Protein AF-A0A7C5K4G7-F1 (afdb_monomer)

Sequence (178 aa):
MGKAVEELAKERMERMEDVANLKEPDRVPLQLHFDYGFMAKWAGITVHELLFDYEKAYKAILKVAKDFPVDSPPMPMMGSRCLLGFALIAYPDVSSFVGVLTGKMHDILQDTYTCWPGRELSSNSGSYQFIGGEFLRQDEYDEFIEDPVKFVAEKVVPRAHKALRKPNSAEAMAAIMK

Radius of gyration: 20.35 Å; Cα contacts (8 Å, |Δi|>4): 238; chains: 1; bounding box: 55×27×53 Å

Mean predicted aligned error: 5.17 Å

pLDDT: mean 90.76, std 7.26, range [42.41, 98.25]

Secondary structure (DSSP, 8-state):
-PPPHHHHHHHHHHHHHHHHTT---SS--------HHHHHHHHT--HHHHHH-HHHHHHHHHHHHHHS--SS------SEE-THHHHTTT-HHHHHHHSEE-HHHHHHH-BSSEE-BTTTB-TT-SS-EE-----S-GGGHHHHHH-HHHHIIIIIHHHHBGGGSSTTSHHHHHHHT-

Structure (mmCIF, N/CA/C/O backbone):
data_AF-A0A7C5K4G7-F1
#
_entry.id   AF-A0A7C5K4G7-F1
#
loop_
_atom_site.group_PDB
_atom_site.id
_atom_site.type_symbol
_atom_site.label_atom_id
_atom_site.label_alt_id
_atom_site.label_comp_id
_atom_site.label_asym_id
_atom_site.label_entity_id
_atom_site.label_seq_id
_atom_site.pdbx_PDB_ins_code
_atom_site.Cartn_x
_atom_site.Cartn_y
_atom_site.Cartn_z
_atom_site.occupancy
_atom_site.B_iso_or_equiv
_atom_site.auth_seq_id
_atom_site.auth_comp_id
_atom_site.auth_asym_id
_atom_site.auth_atom_id
_atom_site.pdbx_PDB_model_num
ATOM 1 N N . MET A 1 1 ? 27.135 -2.688 -29.801 1.00 42.41 1 MET A N 1
ATOM 2 C CA . MET A 1 1 ? 26.837 -1.286 -29.439 1.00 42.41 1 MET A CA 1
ATOM 3 C C . MET A 1 1 ? 25.368 -1.228 -29.073 1.00 42.41 1 MET A C 1
ATOM 5 O O . MET A 1 1 ? 24.563 -1.666 -29.882 1.00 42.41 1 MET A O 1
ATOM 9 N N . GLY A 1 2 ? 25.030 -0.841 -27.842 1.00 66.69 2 GLY A N 1
ATOM 10 C CA . GLY A 1 2 ? 23.626 -0.698 -27.438 1.00 66.69 2 GLY A CA 1
ATOM 11 C C . GLY A 1 2 ? 22.967 0.480 -28.160 1.00 66.69 2 GLY A C 1
ATOM 12 O O . GLY A 1 2 ? 23.666 1.426 -28.522 1.00 66.69 2 GLY A O 1
ATOM 13 N N . LYS A 1 3 ? 21.650 0.402 -28.380 1.00 76.75 3 LYS A N 1
ATOM 14 C CA . LYS A 1 3 ? 20.834 1.518 -28.888 1.00 76.75 3 LYS A CA 1
ATOM 15 C C . LYS A 1 3 ? 20.863 2.699 -27.911 1.00 76.75 3 LYS A C 1
ATOM 17 O O . LYS A 1 3 ? 21.131 2.504 -26.720 1.00 76.75 3 LYS A O 1
ATOM 22 N N . ALA A 1 4 ? 20.578 3.908 -28.394 1.00 86.50 4 ALA A N 1
ATOM 23 C CA . ALA A 1 4 ? 20.454 5.066 -27.512 1.00 86.50 4 ALA A CA 1
ATOM 24 C C . ALA A 1 4 ? 19.251 4.899 -26.561 1.00 86.50 4 ALA A C 1
ATOM 26 O O . ALA A 1 4 ? 18.269 4.230 -26.884 1.00 86.50 4 ALA A O 1
ATOM 27 N N . VAL A 1 5 ? 19.314 5.505 -25.370 1.00 85.56 5 VAL A N 1
ATOM 28 C CA . VAL A 1 5 ? 18.250 5.378 -24.351 1.00 85.56 5 VAL A CA 1
ATOM 29 C C . VAL A 1 5 ? 16.903 5.885 -24.876 1.00 85.56 5 VAL A C 1
ATOM 31 O O . VAL A 1 5 ? 15.877 5.258 -24.622 1.00 85.56 5 VAL A O 1
ATOM 34 N N . GLU A 1 6 ? 16.910 6.981 -25.634 1.00 87.50 6 GLU A N 1
ATOM 35 C CA . GLU A 1 6 ? 15.705 7.566 -26.235 1.00 87.50 6 GLU A CA 1
ATOM 36 C C . GLU A 1 6 ? 15.079 6.649 -27.291 1.00 87.50 6 GLU A C 1
ATOM 38 O O . GLU A 1 6 ? 13.861 6.480 -27.312 1.00 87.50 6 GLU A O 1
ATOM 43 N N . GLU A 1 7 ? 15.900 5.989 -28.113 1.00 91.06 7 GLU A N 1
ATOM 44 C CA . GLU A 1 7 ? 15.428 5.012 -29.100 1.00 91.06 7 GLU A CA 1
ATOM 45 C C . GLU A 1 7 ? 14.760 3.817 -28.410 1.00 91.06 7 GLU A C 1
ATOM 47 O O . GLU A 1 7 ? 13.652 3.431 -28.771 1.00 91.06 7 GLU A O 1
ATOM 52 N N . LEU A 1 8 ? 15.385 3.274 -27.357 1.00 87.31 8 LEU A N 1
ATOM 53 C CA . LEU A 1 8 ? 14.811 2.172 -26.576 1.00 87.31 8 LEU A CA 1
ATOM 54 C C . LEU A 1 8 ? 13.500 2.561 -25.887 1.00 87.31 8 LEU A C 1
ATOM 56 O O . LEU A 1 8 ? 12.587 1.740 -25.797 1.00 87.31 8 LEU A O 1
ATOM 60 N N . ALA A 1 9 ? 13.408 3.789 -25.374 1.00 88.69 9 ALA A N 1
ATOM 61 C CA . ALA A 1 9 ? 12.187 4.293 -24.756 1.00 88.69 9 ALA A CA 1
ATOM 62 C C . ALA A 1 9 ? 11.051 4.396 -25.783 1.00 88.69 9 ALA A C 1
ATOM 64 O O . ALA A 1 9 ? 9.946 3.926 -25.512 1.00 88.69 9 ALA A O 1
ATOM 65 N N . LYS A 1 10 ? 11.343 4.934 -26.973 1.00 92.31 10 LYS A N 1
ATOM 66 C CA . LYS A 1 10 ? 10.383 5.040 -28.074 1.00 92.31 10 LYS A CA 1
ATOM 67 C C . LYS A 1 10 ? 9.879 3.667 -28.523 1.00 92.31 10 LYS A C 1
ATOM 69 O O . LYS A 1 10 ? 8.674 3.454 -28.547 1.00 92.31 10 LYS A O 1
ATOM 74 N N . GLU A 1 11 ? 10.781 2.715 -28.762 1.00 92.81 11 GLU A N 1
ATOM 75 C CA . GLU A 1 11 ? 10.416 1.348 -29.169 1.00 92.81 11 GLU A CA 1
ATOM 76 C C . GLU A 1 11 ? 9.528 0.639 -28.136 1.00 92.81 11 GLU A C 1
ATOM 78 O O . GLU A 1 11 ? 8.614 -0.098 -28.491 1.00 92.81 11 GLU A O 1
ATOM 83 N N . ARG A 1 12 ? 9.793 0.832 -26.837 1.00 92.56 12 ARG A N 1
ATOM 84 C CA . ARG A 1 12 ? 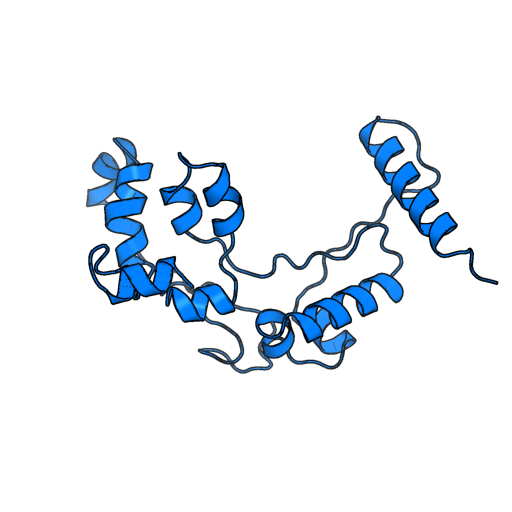8.955 0.270 -25.764 1.00 92.56 12 ARG A CA 1
ATOM 85 C C . ARG A 1 12 ? 7.566 0.893 -25.733 1.00 92.56 12 ARG A C 1
ATOM 87 O O . ARG A 1 12 ? 6.595 0.173 -25.524 1.00 92.56 12 ARG A O 1
ATOM 94 N N . MET A 1 13 ? 7.479 2.202 -25.934 1.00 92.75 13 MET A N 1
ATOM 95 C CA . MET A 1 13 ? 6.207 2.917 -25.945 1.00 92.75 13 MET A CA 1
ATOM 96 C C . MET A 1 13 ? 5.352 2.510 -27.148 1.00 92.75 13 MET A C 1
ATOM 98 O O . MET A 1 13 ? 4.206 2.119 -26.954 1.00 92.75 13 MET A O 1
ATOM 102 N N . GLU A 1 14 ? 5.933 2.485 -28.351 1.00 95.62 14 GLU A N 1
ATOM 103 C CA . GLU A 1 14 ? 5.256 2.036 -29.577 1.00 95.62 14 GLU A CA 1
ATOM 104 C C . GLU A 1 14 ? 4.739 0.598 -29.430 1.00 95.62 14 GLU A C 1
ATOM 106 O O . GLU A 1 14 ? 3.570 0.330 -29.692 1.00 95.62 14 GLU A O 1
ATOM 111 N N . ARG A 1 15 ? 5.558 -0.311 -28.879 1.00 95.44 15 ARG A N 1
ATOM 112 C CA . ARG A 1 15 ? 5.148 -1.696 -28.592 1.00 95.44 15 ARG A CA 1
ATOM 113 C C . ARG A 1 15 ? 3.918 -1.773 -27.687 1.00 95.44 15 ARG A C 1
ATOM 115 O O . ARG A 1 15 ? 3.023 -2.582 -27.923 1.00 95.44 15 ARG A O 1
ATOM 122 N N . MET A 1 16 ? 3.879 -0.959 -26.632 1.00 94.31 16 MET A N 1
ATOM 123 C CA . MET A 1 16 ? 2.743 -0.916 -25.707 1.00 94.31 16 MET A CA 1
ATOM 124 C C . MET A 1 16 ? 1.493 -0.310 -26.361 1.00 94.31 16 MET A C 1
ATOM 126 O O . MET A 1 16 ? 0.388 -0.803 -26.129 1.00 94.31 16 MET A O 1
ATOM 130 N N . GLU A 1 17 ? 1.654 0.722 -27.190 1.00 95.69 17 GLU A N 1
ATOM 131 C CA . GLU A 1 17 ? 0.561 1.352 -27.937 1.00 95.69 17 GLU A CA 1
ATOM 132 C C . GLU A 1 17 ? -0.031 0.427 -29.004 1.00 95.69 17 GLU A C 1
ATOM 134 O O . GLU A 1 17 ? -1.253 0.374 -29.154 1.00 95.69 17 GLU A O 1
ATOM 139 N N . ASP A 1 18 ? 0.795 -0.330 -29.726 1.00 97.38 18 ASP A N 1
ATOM 140 C CA . ASP A 1 18 ? 0.328 -1.291 -30.725 1.00 97.38 18 ASP A CA 1
ATOM 141 C C . ASP A 1 18 ? -0.538 -2.373 -30.082 1.00 97.38 18 ASP A C 1
ATOM 143 O O . ASP A 1 18 ? -1.650 -2.631 -30.547 1.00 97.38 18 ASP A O 1
ATOM 147 N N . VAL A 1 19 ? -0.091 -2.925 -28.949 1.00 95.44 19 VAL A N 1
ATOM 148 C CA . VAL A 1 19 ? -0.871 -3.900 -28.174 1.00 95.44 19 VAL A CA 1
ATOM 149 C C . VAL A 1 19 ? -2.191 -3.294 -27.693 1.00 95.44 19 VAL A C 1
ATOM 151 O O . VAL A 1 19 ? -3.239 -3.924 -27.842 1.00 95.44 19 VAL A O 1
ATOM 154 N N . ALA A 1 20 ? -2.174 -2.067 -27.163 1.00 95.19 20 ALA A N 1
ATOM 155 C CA . ALA A 1 20 ? -3.387 -1.381 -26.708 1.00 95.19 20 ALA A CA 1
ATOM 156 C C . ALA A 1 20 ? -4.391 -1.121 -27.848 1.00 95.19 20 ALA A C 1
ATOM 158 O O . ALA A 1 20 ? -5.600 -1.135 -27.620 1.00 95.19 20 ALA A O 1
ATOM 159 N N . ASN A 1 21 ? -3.900 -0.928 -29.076 1.00 97.44 21 ASN A N 1
ATOM 160 C CA . ASN A 1 21 ? -4.704 -0.702 -30.278 1.00 97.44 21 ASN A CA 1
ATOM 161 C C . ASN A 1 21 ? -5.004 -1.983 -31.080 1.00 97.44 21 ASN A C 1
ATOM 163 O O . ASN A 1 21 ? -5.495 -1.884 -32.205 1.00 97.44 21 ASN A O 1
ATOM 167 N N . LEU A 1 22 ? -4.727 -3.170 -30.524 1.00 96.56 22 LEU A N 1
ATOM 168 C CA . LEU A 1 22 ? -4.960 -4.471 -31.167 1.00 96.56 22 LEU A CA 1
ATOM 169 C C . LEU A 1 22 ? -4.194 -4.659 -32.494 1.00 96.56 22 LEU A C 1
ATOM 171 O O . LEU A 1 22 ? -4.675 -5.329 -33.409 1.00 96.56 22 LEU A O 1
ATOM 175 N N . LYS A 1 23 ? -3.003 -4.065 -32.603 1.00 97.81 23 LYS A N 1
ATOM 176 C CA . LYS A 1 23 ? -2.066 -4.251 -33.720 1.00 97.81 23 LYS A CA 1
ATOM 177 C C . LYS A 1 23 ? -0.998 -5.287 -33.363 1.00 97.81 23 LYS A C 1
ATOM 179 O O . LYS A 1 23 ? -0.780 -5.587 -32.191 1.00 97.81 23 LYS A O 1
ATOM 184 N N . GLU A 1 24 ? -0.327 -5.828 -34.378 1.00 96.38 24 GLU A N 1
ATOM 185 C CA . GLU A 1 24 ? 0.820 -6.722 -34.189 1.00 96.38 24 GLU A CA 1
ATOM 186 C C . GLU A 1 24 ? 2.072 -5.898 -33.827 1.00 96.38 24 GLU A C 1
ATOM 188 O O . GLU A 1 24 ? 2.507 -5.092 -34.651 1.00 96.38 24 GLU A O 1
ATOM 193 N N . PRO A 1 25 ? 2.642 -6.055 -32.615 1.00 96.88 25 PRO A N 1
ATOM 194 C CA . PRO A 1 25 ? 3.845 -5.334 -32.209 1.00 96.88 25 PRO A CA 1
ATOM 195 C C . PRO A 1 25 ? 5.117 -5.966 -32.796 1.00 96.88 25 PRO A C 1
ATOM 197 O O . PRO A 1 25 ? 5.129 -7.127 -33.201 1.00 96.88 25 PRO A O 1
ATOM 200 N N . ASP A 1 26 ? 6.235 -5.240 -32.732 1.00 94.88 26 ASP A N 1
ATOM 201 C CA . ASP A 1 26 ? 7.561 -5.723 -33.155 1.00 94.88 26 ASP A CA 1
ATOM 202 C C . ASP A 1 26 ? 8.029 -6.998 -32.418 1.00 94.88 26 ASP A C 1
ATOM 204 O O . ASP A 1 26 ? 8.795 -7.800 -32.956 1.00 94.88 26 ASP A O 1
ATOM 208 N N . ARG A 1 27 ? 7.564 -7.189 -31.178 1.00 94.56 27 ARG A N 1
ATOM 209 C CA . ARG A 1 27 ? 7.607 -8.437 -30.407 1.00 94.56 27 ARG A CA 1
ATOM 210 C C . ARG A 1 27 ? 6.597 -8.393 -29.262 1.00 94.56 27 ARG A C 1
ATOM 212 O O . ARG A 1 27 ? 6.120 -7.329 -28.875 1.00 94.56 27 ARG A O 1
ATOM 219 N N . VAL A 1 28 ? 6.356 -9.541 -28.628 1.00 93.06 28 VAL A N 1
ATOM 220 C CA . VAL A 1 28 ? 5.536 -9.620 -27.408 1.00 93.06 28 VAL A CA 1
ATOM 221 C C . VAL A 1 28 ? 6.148 -8.739 -26.296 1.00 93.06 28 VAL A C 1
ATOM 223 O O . VAL A 1 28 ? 7.329 -8.931 -25.968 1.00 93.06 28 VAL A O 1
ATOM 226 N N . PRO A 1 29 ? 5.397 -7.779 -25.713 1.00 92.88 29 PRO A N 1
ATOM 227 C CA . PRO A 1 29 ? 5.867 -6.999 -24.570 1.00 92.88 29 PRO A CA 1
ATOM 228 C C . PRO A 1 29 ? 5.970 -7.868 -23.312 1.00 92.88 29 PRO A C 1
ATOM 230 O O . PRO A 1 29 ? 5.114 -8.711 -23.045 1.00 92.88 29 PRO A O 1
ATOM 233 N N . LEU A 1 30 ? 7.007 -7.635 -22.509 1.00 90.38 30 LEU A N 1
ATOM 234 C CA . LEU A 1 30 ? 7.251 -8.335 -21.253 1.00 90.38 30 LEU A CA 1
ATOM 235 C C . LEU A 1 30 ? 7.057 -7.391 -20.069 1.00 90.38 30 LEU A C 1
ATOM 237 O O . LEU A 1 30 ? 7.866 -6.496 -19.815 1.00 90.38 30 LEU A O 1
ATOM 241 N N . GLN A 1 31 ? 5.994 -7.635 -19.308 1.00 86.44 31 GLN A N 1
ATOM 242 C CA . GLN A 1 31 ? 5.765 -7.018 -18.007 1.00 86.44 31 GLN A CA 1
ATOM 243 C C . GLN A 1 31 ? 5.913 -8.086 -16.928 1.00 86.44 31 GLN A C 1
ATOM 245 O O . GLN A 1 31 ? 5.106 -9.010 -16.839 1.00 86.44 31 GLN A O 1
ATOM 250 N N . LEU A 1 32 ? 6.970 -7.974 -16.125 1.00 83.56 32 LEU A N 1
ATOM 251 C CA . LEU A 1 32 ? 7.264 -8.921 -15.057 1.00 83.56 32 LEU A CA 1
ATOM 252 C C . LEU A 1 32 ? 7.065 -8.261 -13.698 1.00 83.56 32 LEU A C 1
ATOM 254 O O . LEU A 1 32 ? 7.539 -7.152 -13.452 1.00 83.56 32 LEU A O 1
ATOM 258 N N . HIS A 1 33 ? 6.397 -8.991 -12.812 1.00 79.12 33 HIS A N 1
ATOM 259 C CA . HIS A 1 33 ? 6.312 -8.659 -11.400 1.00 79.12 33 HIS A CA 1
ATOM 260 C C . HIS A 1 33 ? 7.321 -9.522 -10.655 1.00 79.12 33 HIS A C 1
ATOM 262 O O . HIS A 1 33 ? 7.324 -10.744 -10.799 1.00 79.12 33 HIS A O 1
ATOM 268 N N . PHE A 1 34 ? 8.175 -8.881 -9.866 1.00 85.00 34 PHE A N 1
ATOM 269 C CA . PHE A 1 34 ? 9.141 -9.572 -9.025 1.00 85.00 34 PHE A CA 1
ATOM 270 C C . PHE A 1 34 ? 8.682 -9.537 -7.575 1.00 85.00 34 PHE A C 1
ATOM 272 O O . PHE A 1 34 ? 8.081 -8.560 -7.122 1.00 85.00 34 PHE A O 1
ATOM 279 N N . ASP A 1 35 ? 8.984 -10.601 -6.839 1.00 86.00 35 ASP A N 1
ATOM 280 C CA . ASP A 1 35 ? 8.765 -10.618 -5.401 1.00 86.00 35 ASP A CA 1
ATOM 281 C C . ASP A 1 35 ? 9.747 -9.667 -4.679 1.00 86.00 35 ASP A C 1
ATOM 283 O O . ASP A 1 35 ? 10.827 -9.333 -5.187 1.00 86.00 35 ASP A O 1
ATOM 287 N N . TYR A 1 36 ? 9.374 -9.204 -3.481 1.00 87.81 36 TYR A N 1
ATOM 288 C CA . TYR A 1 36 ? 10.196 -8.268 -2.706 1.00 87.81 36 TYR A CA 1
ATOM 289 C C . TYR A 1 36 ? 11.551 -8.845 -2.312 1.00 87.81 36 TYR A C 1
ATOM 291 O O . TYR A 1 36 ? 12.552 -8.132 -2.356 1.00 87.81 36 TYR A O 1
ATOM 299 N N . GLY A 1 37 ? 11.585 -10.117 -1.913 1.00 89.06 37 GLY A N 1
ATOM 300 C CA . GLY A 1 37 ? 12.800 -10.789 -1.467 1.00 89.06 37 GLY A CA 1
ATOM 301 C C . GLY A 1 37 ? 13.840 -10.874 -2.581 1.00 89.06 37 GLY A C 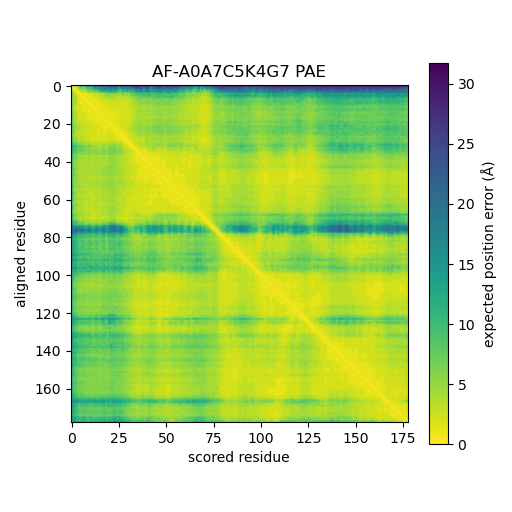1
ATOM 302 O O . GLY A 1 37 ? 15.017 -10.611 -2.350 1.00 89.06 37 GLY A O 1
ATOM 303 N N . PHE A 1 38 ? 13.401 -11.170 -3.798 1.00 90.31 38 PHE A N 1
ATOM 304 C CA . PHE A 1 38 ? 14.186 -11.206 -5.012 1.00 90.31 38 PHE A CA 1
ATOM 305 C C . PHE A 1 38 ? 14.723 -9.822 -5.341 1.00 90.31 38 PHE A C 1
ATOM 307 O O . PHE A 1 38 ? 15.934 -9.678 -5.482 1.00 90.31 38 PHE A O 1
ATOM 314 N N . MET A 1 39 ? 13.867 -8.796 -5.412 1.00 89.88 39 MET A N 1
ATOM 315 C CA . MET A 1 39 ? 14.318 -7.434 -5.727 1.00 89.88 39 MET A CA 1
ATOM 316 C C . MET A 1 39 ? 15.312 -6.908 -4.692 1.00 89.88 39 MET A C 1
ATOM 318 O O . MET A 1 39 ? 16.352 -6.362 -5.060 1.00 89.88 39 MET A O 1
ATOM 322 N N . ALA A 1 40 ? 15.025 -7.117 -3.405 1.00 91.75 40 ALA A N 1
ATOM 323 C CA . ALA A 1 40 ? 15.901 -6.719 -2.312 1.00 91.75 40 ALA A CA 1
ATOM 324 C C . ALA A 1 40 ? 17.254 -7.441 -2.402 1.00 91.75 40 ALA A C 1
ATOM 326 O O . ALA A 1 40 ? 18.302 -6.795 -2.454 1.00 91.75 40 ALA A O 1
ATOM 327 N N . LYS A 1 41 ? 17.239 -8.773 -2.542 1.00 93.38 41 LYS A N 1
ATOM 328 C CA . LYS A 1 41 ? 18.452 -9.591 -2.680 1.00 93.38 41 LYS A CA 1
ATOM 329 C C . LYS A 1 41 ? 19.261 -9.218 -3.922 1.00 93.38 41 LYS A C 1
ATOM 331 O O . LYS A 1 41 ? 20.482 -9.128 -3.836 1.00 93.38 41 LYS A O 1
ATOM 336 N N . TRP A 1 42 ? 18.603 -8.977 -5.055 1.00 93.50 42 TRP A N 1
ATOM 337 C CA . TRP A 1 42 ? 19.249 -8.585 -6.311 1.00 93.50 42 TRP A CA 1
ATOM 338 C C . TRP A 1 42 ? 19.917 -7.209 -6.217 1.00 93.50 42 TRP A C 1
ATOM 340 O O . TRP A 1 42 ? 20.983 -6.982 -6.790 1.00 93.50 42 TRP A O 1
ATOM 350 N N . ALA A 1 43 ? 19.307 -6.290 -5.469 1.00 93.88 43 ALA A N 1
ATOM 351 C CA . ALA A 1 43 ? 19.850 -4.963 -5.208 1.00 93.88 43 ALA A CA 1
ATOM 352 C C . ALA A 1 43 ? 20.824 -4.904 -4.017 1.00 93.88 43 ALA A C 1
ATOM 354 O O . ALA A 1 43 ? 21.429 -3.857 -3.794 1.00 93.88 43 ALA A O 1
ATOM 355 N N . GLY A 1 44 ? 21.006 -6.002 -3.277 1.00 95.50 44 GLY A N 1
ATOM 356 C CA . GLY A 1 44 ? 21.887 -6.057 -2.108 1.00 95.50 44 GLY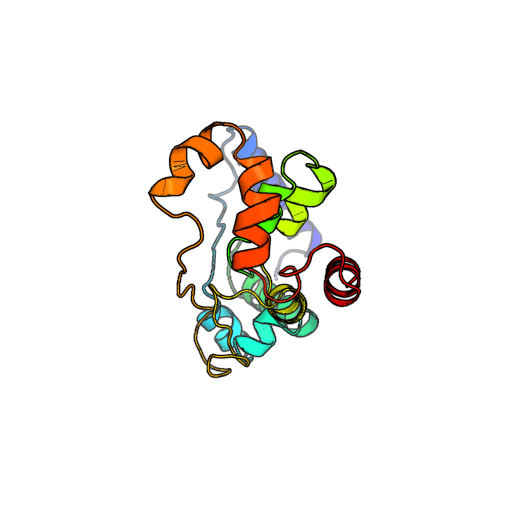 A CA 1
ATOM 357 C C . GLY A 1 44 ? 21.361 -5.286 -0.893 1.00 95.50 44 GLY A C 1
ATOM 358 O O . GLY A 1 44 ? 22.159 -4.829 -0.080 1.00 95.50 44 GLY A O 1
ATOM 359 N N . ILE A 1 45 ? 20.041 -5.127 -0.777 1.00 95.50 45 ILE A N 1
ATOM 360 C CA . ILE A 1 45 ? 19.369 -4.473 0.355 1.00 95.50 45 ILE A CA 1
ATOM 361 C C . ILE A 1 45 ? 18.445 -5.460 1.075 1.00 95.50 45 ILE A C 1
ATOM 363 O O . ILE A 1 45 ? 18.138 -6.541 0.572 1.00 95.50 45 ILE A O 1
ATOM 367 N N . THR A 1 46 ? 17.982 -5.094 2.264 1.00 95.50 46 THR A N 1
ATOM 368 C CA . THR A 1 46 ? 16.944 -5.839 2.989 1.00 95.50 46 THR A CA 1
ATOM 369 C C . THR A 1 46 ? 15.544 -5.504 2.466 1.00 95.50 46 THR A C 1
ATOM 371 O O . THR A 1 46 ? 15.318 -4.448 1.873 1.00 95.50 46 THR A O 1
ATOM 374 N N . VAL A 1 47 ? 14.564 -6.377 2.720 1.00 93.31 47 VAL A N 1
ATOM 375 C CA . VAL A 1 47 ? 13.158 -6.088 2.377 1.00 93.31 47 VAL A CA 1
ATOM 376 C C . VAL A 1 47 ? 12.621 -4.921 3.213 1.00 93.31 47 VAL A C 1
ATOM 378 O O . VAL A 1 47 ? 11.848 -4.113 2.708 1.00 93.31 47 VAL A O 1
ATOM 381 N N . HIS A 1 48 ? 13.074 -4.773 4.462 1.00 95.06 48 HIS A N 1
ATOM 382 C CA . HIS A 1 48 ? 12.778 -3.585 5.268 1.00 95.06 48 HIS A CA 1
ATOM 383 C C . HIS A 1 48 ? 13.246 -2.294 4.575 1.00 95.06 48 HIS A C 1
ATOM 385 O O . HIS A 1 48 ? 12.468 -1.355 4.438 1.00 95.06 48 HIS A O 1
ATOM 391 N N . GLU A 1 49 ? 14.483 -2.245 4.079 1.00 94.94 49 GLU A N 1
ATOM 392 C CA . GLU A 1 49 ? 14.968 -1.077 3.333 1.00 94.94 49 GLU A CA 1
ATOM 393 C C . GLU A 1 49 ? 14.176 -0.857 2.046 1.00 94.94 49 GLU A C 1
ATOM 395 O O . GLU A 1 49 ? 13.805 0.276 1.759 1.00 94.94 49 GLU A O 1
ATOM 400 N N . LEU A 1 50 ? 13.845 -1.924 1.313 1.00 92.12 50 LEU A N 1
ATOM 401 C CA . LEU A 1 50 ? 12.997 -1.821 0.126 1.00 92.12 50 LEU A CA 1
ATOM 402 C C . LEU A 1 50 ? 11.639 -1.173 0.457 1.00 92.12 50 LEU A C 1
ATOM 404 O O . LEU A 1 50 ? 11.188 -0.311 -0.281 1.00 92.12 50 LEU A O 1
ATOM 408 N N . LEU A 1 51 ? 10.988 -1.548 1.561 1.00 91.81 51 LEU A N 1
ATOM 409 C CA . LEU A 1 51 ? 9.632 -1.085 1.893 1.00 91.81 51 LEU A CA 1
ATOM 410 C C . LEU A 1 51 ? 9.578 0.278 2.611 1.00 91.81 51 LEU A C 1
ATOM 412 O O . LEU A 1 51 ? 8.537 0.938 2.570 1.00 91.81 51 LEU A O 1
ATOM 416 N N . PHE A 1 52 ? 10.664 0.708 3.265 1.00 93.19 52 PHE A N 1
ATOM 417 C CA . PHE A 1 52 ? 10.680 1.904 4.123 1.00 93.19 52 PHE A CA 1
ATOM 418 C C . PHE A 1 52 ? 11.685 2.993 3.706 1.00 93.19 52 PHE A C 1
ATOM 420 O O . PHE A 1 52 ? 11.582 4.118 4.205 1.00 93.19 52 PHE A O 1
ATOM 427 N N . ASP A 1 53 ? 12.639 2.703 2.819 1.00 94.06 53 ASP A N 1
ATOM 428 C CA . ASP A 1 53 ? 13.590 3.671 2.260 1.00 94.06 53 ASP A CA 1
ATOM 429 C C . ASP A 1 53 ? 13.330 3.819 0.755 1.00 94.06 53 ASP A C 1
ATOM 431 O O . ASP A 1 53 ? 13.776 3.019 -0.069 1.00 94.06 53 ASP A O 1
ATOM 435 N N . TYR A 1 54 ? 12.570 4.851 0.387 1.00 91.00 54 TYR A N 1
ATOM 436 C CA . TYR A 1 54 ? 12.130 5.052 -0.994 1.00 91.00 54 TYR A CA 1
ATOM 437 C C . TYR A 1 54 ? 13.270 5.402 -1.954 1.00 91.00 54 TYR A C 1
ATOM 439 O O . TYR A 1 54 ? 13.162 5.121 -3.148 1.00 91.00 54 TYR A O 1
ATOM 447 N N . GLU A 1 55 ? 14.383 5.946 -1.458 1.00 94.38 55 GLU A N 1
ATOM 448 C CA . GLU A 1 55 ? 15.554 6.197 -2.295 1.00 94.38 55 GLU A CA 1
ATOM 449 C C . GLU A 1 55 ? 16.247 4.877 -2.655 1.00 94.38 55 GLU A C 1
ATOM 451 O O . GLU A 1 55 ? 16.567 4.632 -3.824 1.00 94.38 55 GLU A O 1
ATOM 456 N N . LYS A 1 56 ? 16.434 3.987 -1.671 1.00 94.69 56 LYS A N 1
ATOM 457 C CA . LYS A 1 56 ? 16.943 2.631 -1.924 1.00 94.69 56 LYS A CA 1
ATOM 458 C C . LYS A 1 56 ? 15.981 1.824 -2.786 1.00 94.69 56 LYS A C 1
ATOM 460 O O . LYS A 1 56 ? 16.435 1.148 -3.709 1.00 94.69 56 LYS A O 1
ATOM 465 N N . ALA A 1 57 ? 14.676 1.936 -2.544 1.00 91.44 57 ALA A N 1
ATOM 466 C CA . ALA A 1 57 ? 13.659 1.257 -3.336 1.00 91.44 57 ALA A CA 1
ATOM 467 C C . ALA A 1 57 ? 13.705 1.669 -4.808 1.00 91.44 57 ALA A C 1
ATOM 469 O O . ALA A 1 57 ? 13.774 0.814 -5.689 1.00 91.44 57 ALA A O 1
ATOM 470 N N . TYR A 1 58 ? 13.756 2.975 -5.079 1.00 91.69 58 TYR A N 1
ATOM 471 C CA . TYR A 1 58 ? 13.882 3.502 -6.433 1.00 91.69 58 TYR A CA 1
ATOM 472 C C . TYR A 1 58 ? 15.137 2.968 -7.139 1.00 91.69 58 TYR A C 1
ATOM 474 O O . TYR A 1 58 ? 15.061 2.466 -8.263 1.00 91.69 58 TYR A O 1
ATOM 482 N N . LYS A 1 59 ? 16.294 2.992 -6.461 1.00 94.12 59 LYS A N 1
ATOM 483 C CA . LYS A 1 59 ? 17.553 2.449 -7.002 1.00 94.12 59 LYS A CA 1
ATOM 484 C C . LYS A 1 59 ? 17.468 0.941 -7.274 1.00 94.12 59 LYS A C 1
ATOM 486 O O . LYS A 1 59 ? 17.966 0.490 -8.306 1.00 94.12 59 LYS A O 1
ATOM 491 N N . ALA A 1 60 ? 16.822 0.176 -6.394 1.00 92.50 60 ALA A N 1
ATOM 492 C CA . ALA A 1 60 ? 16.618 -1.262 -6.561 1.00 92.50 60 ALA A CA 1
ATOM 493 C C . ALA A 1 60 ? 15.717 -1.580 -7.765 1.00 92.50 60 ALA A C 1
ATOM 495 O O . ALA A 1 60 ? 16.096 -2.388 -8.613 1.00 92.50 60 ALA A O 1
ATOM 496 N N . ILE A 1 61 ? 14.575 -0.894 -7.890 1.00 90.06 61 ILE A N 1
ATOM 497 C CA . ILE A 1 61 ? 13.639 -1.052 -9.015 1.00 90.06 61 ILE A CA 1
ATOM 498 C C . ILE A 1 61 ? 14.338 -0.733 -10.338 1.00 90.06 61 ILE A C 1
ATOM 500 O O . ILE A 1 61 ? 14.258 -1.517 -11.282 1.00 90.06 61 ILE A O 1
ATOM 504 N N . LEU A 1 62 ? 15.088 0.373 -10.404 1.00 90.69 62 LEU A N 1
ATOM 505 C CA . LEU A 1 62 ? 15.853 0.731 -11.599 1.00 90.69 62 LEU A CA 1
ATOM 506 C C . LEU A 1 62 ? 16.917 -0.307 -11.955 1.00 90.69 62 LEU A C 1
ATOM 508 O O . LEU A 1 62 ? 17.144 -0.557 -13.137 1.00 90.69 62 LEU A O 1
ATOM 512 N N . LYS A 1 63 ? 17.594 -0.890 -10.960 1.00 92.69 63 LYS A N 1
ATOM 513 C CA . LYS A 1 63 ? 18.585 -1.942 -11.198 1.00 92.69 63 LYS A CA 1
ATOM 514 C C . LYS A 1 63 ? 17.929 -3.169 -11.828 1.00 92.69 63 LYS A C 1
ATOM 516 O O . LYS A 1 63 ? 18.385 -3.627 -12.868 1.00 92.69 63 LYS A O 1
ATOM 521 N N . VAL A 1 64 ? 16.828 -3.650 -11.253 1.00 90.75 64 VAL A N 1
ATOM 522 C CA . VAL A 1 64 ? 16.079 -4.791 -11.802 1.00 90.75 64 VAL A CA 1
ATOM 523 C C . VAL A 1 64 ? 15.546 -4.462 -13.204 1.00 90.75 64 VAL A C 1
ATOM 525 O O . VAL A 1 64 ? 15.728 -5.244 -14.129 1.00 90.75 64 VAL A O 1
ATOM 528 N N . ALA A 1 65 ? 14.987 -3.271 -13.421 1.00 88.81 65 ALA A N 1
ATOM 529 C CA . ALA A 1 65 ? 14.501 -2.855 -14.739 1.00 88.81 65 ALA A CA 1
ATOM 530 C C . ALA A 1 65 ? 15.595 -2.805 -15.825 1.00 88.81 65 ALA A C 1
ATOM 532 O O . ALA A 1 65 ? 15.296 -2.951 -17.008 1.00 88.81 65 ALA A O 1
ATOM 533 N N . LYS A 1 66 ? 16.854 -2.554 -15.441 1.00 88.69 66 LYS A N 1
ATOM 534 C CA . LYS A 1 66 ? 18.007 -2.527 -16.355 1.00 88.69 66 LYS A CA 1
ATOM 535 C C . LYS A 1 66 ? 18.589 -3.914 -16.610 1.00 88.69 66 LYS A C 1
ATOM 537 O O . LYS A 1 66 ? 19.044 -4.175 -17.719 1.00 88.69 66 LYS A O 1
ATOM 542 N N . ASP A 1 67 ? 18.586 -4.770 -15.592 1.00 92.31 67 ASP A N 1
ATOM 543 C CA . ASP A 1 67 ? 19.219 -6.089 -15.641 1.00 92.31 67 ASP A CA 1
ATOM 544 C C . ASP A 1 67 ? 18.310 -7.146 -16.307 1.00 92.31 67 ASP A C 1
ATOM 546 O O . ASP A 1 67 ? 18.807 -8.156 -16.805 1.00 92.31 67 ASP A O 1
ATOM 550 N N . PHE A 1 68 ? 16.992 -6.914 -16.355 1.00 89.69 68 PHE A N 1
ATOM 551 C CA . PHE A 1 68 ? 16.007 -7.820 -16.957 1.00 89.69 68 PHE A CA 1
ATOM 552 C C . PHE A 1 68 ? 15.352 -7.211 -18.209 1.00 89.69 68 PHE A C 1
ATOM 554 O O . PHE A 1 68 ? 15.162 -5.996 -18.275 1.00 89.69 68 PHE A O 1
ATOM 561 N N . PRO A 1 69 ? 14.959 -8.029 -19.208 1.00 86.88 69 PRO A N 1
ATOM 562 C CA . PRO A 1 69 ? 14.378 -7.558 -20.467 1.00 86.88 69 PRO A CA 1
ATOM 563 C C . PRO A 1 69 ? 12.895 -7.177 -20.307 1.00 86.88 69 PRO A C 1
ATOM 565 O O . PRO A 1 69 ? 12.028 -7.726 -20.981 1.00 86.88 69 PRO A O 1
ATOM 568 N N . VAL A 1 70 ? 12.597 -6.258 -19.388 1.00 88.00 70 VAL A N 1
ATOM 569 C CA . VAL A 1 70 ? 11.243 -5.746 -19.148 1.00 88.00 70 VAL A CA 1
ATOM 570 C C . VAL A 1 70 ? 10.963 -4.510 -20.000 1.00 88.00 70 VAL A C 1
ATOM 572 O O . VAL A 1 70 ? 11.838 -3.675 -20.247 1.00 88.00 70 VAL A O 1
ATOM 575 N N . ASP A 1 71 ? 9.719 -4.397 -20.451 1.00 89.50 71 ASP A N 1
ATOM 576 C CA . ASP A 1 71 ? 9.219 -3.270 -21.245 1.00 89.50 71 ASP A CA 1
ATOM 577 C C . ASP A 1 71 ? 8.559 -2.184 -20.386 1.00 89.50 71 ASP A C 1
ATOM 579 O O . ASP A 1 71 ? 8.342 -1.070 -20.854 1.00 89.50 71 ASP A O 1
ATOM 583 N N . SER A 1 72 ? 8.307 -2.490 -19.112 1.00 83.38 72 SER A N 1
ATOM 584 C CA . SER A 1 72 ? 7.809 -1.571 -18.089 1.00 83.38 72 SER A CA 1
ATOM 585 C C . SER A 1 72 ? 8.643 -1.731 -16.813 1.00 83.38 72 SER A C 1
ATOM 587 O O . SER A 1 72 ? 9.098 -2.849 -16.541 1.00 83.38 72 SER A O 1
ATOM 589 N N . PRO A 1 73 ? 8.864 -0.667 -16.016 1.00 79.94 73 PRO A N 1
ATOM 590 C CA . PRO A 1 73 ? 9.456 -0.814 -14.695 1.00 79.94 73 PRO A CA 1
ATOM 591 C C . PRO A 1 73 ? 8.683 -1.865 -13.887 1.00 79.94 73 PRO A C 1
ATOM 593 O O . PRO A 1 73 ? 7.451 -1.808 -13.841 1.00 79.94 73 PRO A O 1
ATOM 596 N N . PRO A 1 74 ? 9.369 -2.826 -13.246 1.00 77.50 74 PRO A N 1
ATOM 597 C CA . PRO A 1 74 ? 8.695 -3.760 -12.370 1.00 77.50 74 PRO A CA 1
ATOM 598 C C . PRO A 1 74 ? 8.153 -2.957 -11.193 1.00 77.50 74 PRO A C 1
ATOM 600 O O . PRO A 1 74 ? 8.922 -2.430 -10.392 1.00 77.50 74 PRO A O 1
ATOM 603 N N . MET A 1 75 ? 6.834 -2.813 -11.133 1.00 65.56 75 MET A N 1
ATOM 604 C CA . MET A 1 75 ? 6.147 -2.121 -10.052 1.00 65.56 75 MET A CA 1
ATOM 605 C C . MET A 1 75 ? 5.898 -3.136 -8.937 1.00 65.56 75 MET A C 1
ATOM 607 O O . MET A 1 75 ? 4.960 -3.930 -9.048 1.00 65.56 75 MET A O 1
ATOM 611 N N . PRO A 1 76 ? 6.699 -3.169 -7.858 1.00 62.16 76 PRO A N 1
ATOM 612 C CA . PRO A 1 76 ? 6.245 -3.853 -6.664 1.00 62.16 76 PRO A CA 1
ATOM 613 C C . PRO A 1 76 ? 4.914 -3.238 -6.236 1.00 62.16 76 PRO A C 1
ATOM 615 O O . PRO A 1 76 ? 4.792 -2.018 -6.118 1.00 62.16 76 PRO A O 1
ATOM 618 N N . MET A 1 77 ? 3.917 -4.075 -5.968 1.00 63.62 77 MET A N 1
ATOM 619 C CA . MET A 1 77 ? 2.691 -3.660 -5.287 1.00 63.62 77 MET A CA 1
ATOM 620 C C . MET A 1 77 ? 3.006 -3.350 -3.820 1.00 63.62 77 MET A C 1
ATOM 622 O O . MET A 1 77 ? 2.557 -4.098 -2.972 1.00 63.62 77 MET A O 1
ATOM 626 N N . MET A 1 78 ? 3.801 -2.306 -3.535 1.00 67.38 78 MET A N 1
ATOM 627 C CA . MET A 1 78 ? 4.483 -1.979 -2.261 1.00 67.38 78 MET A CA 1
ATOM 628 C C . MET A 1 78 ? 3.551 -1.787 -1.052 1.00 67.38 78 MET A C 1
ATOM 630 O O . MET A 1 78 ? 3.510 -0.718 -0.441 1.00 67.38 78 MET A O 1
ATOM 634 N N . GLY A 1 79 ? 2.803 -2.816 -0.678 1.00 79.38 79 GLY A N 1
ATOM 635 C CA . GLY A 1 79 ? 1.889 -2.761 0.441 1.00 79.38 79 GLY A CA 1
ATOM 636 C C . GLY A 1 79 ? 0.696 -3.690 0.355 1.00 79.38 79 GLY A C 1
ATOM 637 O O . GLY A 1 79 ? 0.420 -4.305 -0.676 1.00 79.38 79 GLY A O 1
ATOM 638 N N . SER A 1 80 ? 0.013 -3.801 1.488 1.00 85.00 80 SER A N 1
ATOM 639 C CA . SER A 1 80 ? -1.246 -4.534 1.621 1.00 85.00 80 SER A CA 1
ATOM 640 C C . SER A 1 80 ? -2.413 -3.680 1.116 1.00 85.00 80 SER A C 1
ATOM 642 O O . SER A 1 80 ? -2.255 -2.493 0.839 1.00 85.00 80 SER A O 1
ATOM 644 N N . ARG A 1 81 ? -3.616 -4.244 1.006 1.00 86.19 81 ARG A N 1
ATOM 645 C CA . ARG A 1 81 ? -4.822 -3.427 0.801 1.00 86.19 81 ARG A CA 1
ATOM 646 C C . ARG A 1 81 ? -5.124 -2.628 2.064 1.00 86.19 81 ARG A C 1
ATOM 648 O O . ARG A 1 81 ? -5.031 -3.164 3.164 1.00 86.19 81 ARG A O 1
ATOM 655 N N . CYS A 1 82 ? -5.505 -1.365 1.894 1.00 89.81 82 CYS A N 1
ATOM 656 C CA . CYS A 1 82 ? -5.878 -0.495 3.003 1.00 89.81 82 CYS A CA 1
ATOM 657 C C . CYS A 1 82 ? -7.396 -0.304 3.052 1.00 89.81 82 CYS A C 1
ATOM 659 O O . CYS A 1 82 ? -8.009 0.134 2.076 1.00 89.81 82 CYS A O 1
ATOM 661 N N . LEU A 1 83 ? -7.998 -0.586 4.208 1.00 86.25 83 LEU A N 1
ATOM 662 C CA . LEU A 1 83 ? -9.443 -0.445 4.421 1.00 86.25 83 LEU A CA 1
ATOM 663 C C . LEU A 1 83 ? -9.918 1.016 4.369 1.00 86.25 83 LEU A C 1
ATOM 665 O O . LEU A 1 83 ? -11.071 1.274 4.024 1.00 86.25 83 LEU A O 1
ATOM 669 N N . LEU A 1 84 ? -9.025 1.977 4.628 1.00 88.25 84 LEU A N 1
ATOM 670 C CA . LEU A 1 84 ? -9.334 3.405 4.533 1.00 88.25 84 LEU A CA 1
ATOM 671 C C . LEU A 1 84 ? -9.735 3.825 3.109 1.00 88.25 84 LEU A C 1
ATOM 673 O O . LEU A 1 84 ? -10.582 4.699 2.948 1.00 88.25 84 LEU A O 1
ATOM 677 N N . GLY A 1 85 ? -9.196 3.168 2.075 1.00 89.44 85 GLY A N 1
ATOM 678 C CA . GLY A 1 85 ? -9.583 3.444 0.690 1.00 89.44 85 GLY A CA 1
ATOM 679 C C . GLY A 1 85 ? -11.058 3.167 0.404 1.00 89.44 85 GLY A C 1
ATOM 680 O O . GLY A 1 85 ? -11.675 3.906 -0.357 1.00 89.44 85 GLY A O 1
ATOM 681 N N . PHE A 1 86 ? -11.651 2.161 1.055 1.00 89.00 86 PHE A N 1
ATOM 682 C CA . PHE A 1 86 ? -13.080 1.877 0.912 1.00 89.00 86 PHE A CA 1
ATOM 683 C C . PHE A 1 86 ? -13.943 2.904 1.657 1.00 89.00 86 PHE A C 1
ATOM 685 O O . PHE A 1 86 ? -14.934 3.379 1.111 1.00 89.00 86 PHE A O 1
ATOM 692 N N . ALA A 1 87 ? -13.536 3.304 2.867 1.00 89.88 87 ALA A N 1
ATOM 693 C CA . ALA A 1 87 ? -14.223 4.352 3.630 1.00 89.88 87 ALA A CA 1
ATOM 694 C C . ALA A 1 87 ? -14.296 5.687 2.868 1.00 89.88 87 ALA A C 1
ATOM 696 O O . ALA A 1 87 ? -15.227 6.464 3.058 1.00 89.88 87 ALA A O 1
ATOM 697 N N . LEU A 1 88 ? -13.314 5.949 2.003 1.00 90.38 88 LEU A N 1
ATOM 698 C CA . LEU A 1 88 ? -13.207 7.184 1.235 1.00 90.38 88 LEU A CA 1
ATOM 699 C C . LEU A 1 88 ? -13.678 7.044 -0.214 1.00 90.38 88 LEU A C 1
ATOM 701 O O . LEU A 1 88 ? -13.428 7.946 -1.000 1.00 90.38 88 LEU A O 1
ATOM 705 N N . ILE A 1 89 ? -14.373 5.965 -0.593 1.00 91.00 89 ILE A N 1
ATOM 706 C CA . ILE A 1 89 ? -14.735 5.702 -1.999 1.00 91.00 89 ILE A CA 1
ATOM 707 C C . ILE A 1 89 ? -15.584 6.811 -2.649 1.00 91.00 89 ILE A C 1
ATOM 709 O O . ILE A 1 89 ? -15.535 6.991 -3.863 1.00 91.00 89 ILE A O 1
ATOM 713 N N . ALA A 1 90 ? -16.320 7.590 -1.848 1.00 88.50 90 ALA A N 1
ATOM 714 C CA . ALA A 1 90 ? -17.062 8.769 -2.307 1.00 88.50 90 ALA A CA 1
ATOM 715 C C . ALA A 1 90 ? -16.158 9.963 -2.700 1.00 88.50 90 ALA A C 1
ATOM 717 O O . ALA A 1 90 ? -16.636 10.914 -3.315 1.00 88.50 90 ALA A O 1
ATOM 718 N N . TYR A 1 91 ? -14.866 9.901 -2.370 1.00 89.94 91 TYR A N 1
ATOM 719 C CA . TYR A 1 91 ? -13.823 10.888 -2.656 1.00 89.94 91 TYR A CA 1
ATOM 720 C C . TYR A 1 91 ? -12.751 10.245 -3.557 1.00 89.94 91 TYR A C 1
ATOM 722 O O . TYR A 1 91 ? -11.682 9.856 -3.074 1.00 89.94 91 TYR A O 1
ATOM 730 N N . PRO A 1 92 ? -13.029 10.048 -4.861 1.00 86.00 92 PRO A N 1
ATOM 731 C CA . PRO A 1 92 ? -12.178 9.256 -5.758 1.00 86.00 92 PRO A CA 1
ATOM 732 C C . PRO A 1 92 ? -10.765 9.830 -5.944 1.00 86.00 92 PRO A C 1
ATOM 734 O O . PRO A 1 92 ? -9.814 9.088 -6.212 1.00 86.00 92 PRO A O 1
ATOM 737 N N . ASP A 1 93 ? -10.631 11.145 -5.778 1.00 87.12 93 ASP A N 1
ATOM 738 C CA . ASP A 1 93 ? -9.378 11.895 -5.768 1.00 87.12 93 ASP A CA 1
ATOM 739 C C . ASP A 1 93 ? -8.474 11.526 -4.585 1.00 87.12 93 ASP A C 1
ATOM 741 O O . ASP A 1 93 ? -7.256 11.627 -4.701 1.00 87.12 93 ASP A O 1
ATOM 745 N N . VAL A 1 94 ? -9.046 11.035 -3.482 1.00 85.06 94 VAL A N 1
ATOM 746 C CA . VAL A 1 94 ? -8.312 10.590 -2.290 1.00 85.06 94 VAL A CA 1
ATOM 747 C C . VAL A 1 94 ? -8.230 9.064 -2.223 1.00 85.06 94 VAL A C 1
ATOM 749 O O . VAL A 1 94 ? -7.151 8.508 -1.998 1.00 85.06 94 VAL A O 1
ATOM 752 N N . SER A 1 95 ? -9.343 8.359 -2.454 1.00 85.31 95 SER A N 1
ATOM 753 C CA . SER A 1 95 ? -9.450 6.902 -2.276 1.00 85.31 95 SER A CA 1
ATOM 754 C C . SER A 1 95 ? -8.446 6.116 -3.117 1.0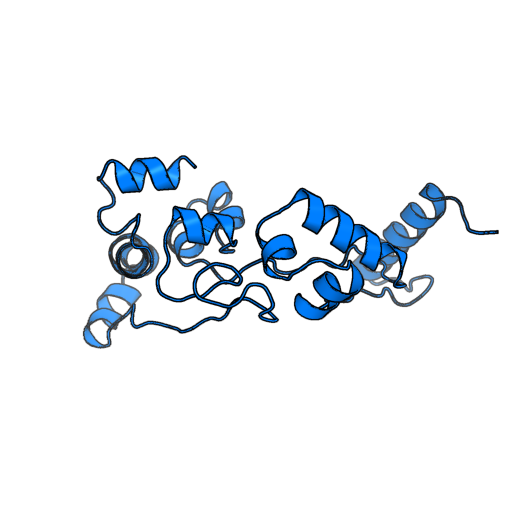0 85.31 95 SER A C 1
ATOM 756 O O . SER A 1 95 ? -7.930 5.088 -2.673 1.00 85.31 95 SER A O 1
ATOM 758 N N . SER A 1 96 ? -8.136 6.616 -4.316 1.00 79.94 96 SER A N 1
ATOM 759 C CA . SER A 1 96 ? -7.191 5.995 -5.247 1.00 79.94 96 SER A CA 1
ATOM 760 C C . SER A 1 96 ? -5.765 5.943 -4.686 1.00 79.94 96 SER A C 1
ATOM 762 O O . SER A 1 96 ? -5.043 4.980 -4.940 1.00 79.94 96 SER A O 1
ATOM 764 N N . PHE A 1 97 ? -5.371 6.932 -3.877 1.00 77.38 97 PHE A N 1
ATOM 765 C CA . PHE A 1 97 ? -4.038 7.004 -3.271 1.00 77.38 97 PHE A CA 1
ATOM 766 C C . PHE A 1 97 ? -3.944 6.267 -1.934 1.00 77.38 97 PHE A C 1
ATOM 768 O O . PHE A 1 97 ? -2.871 5.790 -1.575 1.00 77.38 97 PHE A O 1
ATOM 775 N N . VAL A 1 98 ? -5.059 6.120 -1.215 1.00 84.75 98 VAL A N 1
ATOM 776 C CA . VAL A 1 98 ? -5.093 5.437 0.090 1.00 84.75 98 VAL A CA 1
ATOM 777 C C . VAL A 1 98 ? -5.539 3.976 0.010 1.00 84.75 98 VAL A C 1
ATOM 779 O O . VAL A 1 98 ? -5.709 3.343 1.044 1.00 84.75 98 VAL A O 1
ATOM 782 N N . GLY A 1 99 ? -5.741 3.419 -1.189 1.00 85.38 99 GLY A N 1
ATOM 783 C CA . GLY A 1 99 ? -6.163 2.023 -1.386 1.00 85.38 99 GLY A CA 1
ATOM 784 C C . GLY A 1 99 ? -5.068 0.972 -1.141 1.00 85.38 99 GLY A C 1
ATOM 785 O O . GLY A 1 99 ? -5.362 -0.228 -1.086 1.00 85.38 99 GLY A O 1
ATOM 786 N N . VAL A 1 100 ? -3.814 1.405 -0.982 1.00 88.12 100 VAL A N 1
ATOM 787 C CA . VAL A 1 100 ? -2.651 0.557 -0.686 1.00 88.12 100 VAL A CA 1
ATOM 788 C C . VAL A 1 100 ? -2.001 1.037 0.607 1.00 88.12 100 VAL A C 1
ATOM 790 O O . VAL A 1 100 ? -1.651 2.202 0.740 1.00 88.12 100 VAL A O 1
ATOM 793 N N . LEU A 1 101 ? -1.838 0.127 1.561 1.00 91.00 101 LEU A N 1
ATOM 794 C CA . LEU A 1 101 ? -1.181 0.348 2.839 1.00 91.00 101 LEU A CA 1
ATOM 795 C C . LEU A 1 101 ? 0.323 0.111 2.676 1.00 91.00 101 LEU A C 1
ATOM 797 O O . LEU A 1 101 ? 0.759 -1.038 2.611 1.00 91.00 101 LEU A O 1
ATOM 801 N N . THR A 1 102 ? 1.110 1.184 2.626 1.00 91.75 102 THR A N 1
ATOM 802 C CA . THR A 1 102 ? 2.582 1.113 2.577 1.00 91.75 102 THR A CA 1
ATOM 803 C C . THR A 1 102 ? 3.196 0.944 3.972 1.00 91.75 102 THR A C 1
ATOM 805 O O . THR A 1 102 ? 2.533 1.187 4.979 1.00 91.75 102 THR A O 1
ATOM 808 N N . GLY A 1 103 ? 4.491 0.609 4.056 1.00 92.56 103 GLY A N 1
ATOM 809 C CA . GLY A 1 103 ? 5.180 0.472 5.349 1.00 92.56 103 GLY A CA 1
ATOM 810 C C . GLY A 1 103 ? 5.166 1.765 6.174 1.00 92.56 103 GLY A C 1
ATOM 811 O O . GLY A 1 103 ? 4.937 1.739 7.379 1.00 92.56 103 GLY A O 1
ATOM 812 N N . LYS A 1 104 ? 5.309 2.928 5.525 1.00 92.19 104 LYS A N 1
ATOM 813 C CA . LYS A 1 104 ? 5.177 4.231 6.200 1.00 92.19 104 LYS A CA 1
ATOM 814 C C . LYS A 1 104 ? 3.757 4.476 6.705 1.00 92.19 104 LYS A C 1
ATOM 816 O O . LYS A 1 104 ? 3.589 4.996 7.801 1.00 92.19 104 LYS A O 1
ATOM 821 N N . MET A 1 105 ? 2.740 4.076 5.939 1.00 93.38 105 MET A N 1
ATOM 822 C CA . MET A 1 105 ? 1.352 4.173 6.395 1.00 93.38 105 MET A CA 1
ATOM 823 C C . MET A 1 105 ? 1.070 3.229 7.562 1.00 93.38 105 MET A C 1
ATOM 825 O O . MET A 1 105 ? 0.336 3.619 8.459 1.00 93.38 105 MET A O 1
ATOM 829 N N . HIS A 1 106 ? 1.661 2.033 7.592 1.00 95.44 106 HIS A N 1
ATOM 830 C CA . HIS A 1 106 ? 1.579 1.133 8.744 1.00 95.44 106 HIS A CA 1
ATOM 831 C C . HIS A 1 106 ? 2.130 1.802 10.014 1.00 95.44 106 HIS A C 1
ATOM 833 O O . HIS A 1 106 ? 1.453 1.805 11.039 1.00 95.44 106 HIS A O 1
ATOM 839 N N . ASP A 1 107 ? 3.287 2.473 9.930 1.00 95.94 107 ASP A N 1
ATOM 840 C CA . ASP A 1 107 ? 3.851 3.228 11.063 1.00 95.94 107 ASP A CA 1
ATOM 841 C C . ASP A 1 107 ? 2.919 4.353 11.553 1.00 95.94 107 ASP A C 1
ATOM 843 O O . ASP A 1 107 ? 2.840 4.627 12.751 1.00 95.94 107 ASP A O 1
ATOM 847 N N . ILE A 1 108 ? 2.222 5.026 10.630 1.00 95.62 108 ILE A N 1
ATOM 848 C CA . ILE A 1 108 ? 1.347 6.169 10.931 1.00 95.62 108 ILE A CA 1
ATOM 849 C C . ILE A 1 108 ? -0.014 5.708 11.466 1.00 95.62 108 ILE A C 1
ATOM 851 O O . ILE A 1 108 ? -0.458 6.163 12.520 1.00 95.62 108 ILE A O 1
ATOM 855 N N . LEU A 1 109 ? -0.685 4.816 10.735 1.00 94.94 109 LEU A N 1
ATOM 856 C CA . LEU A 1 109 ? -2.048 4.360 11.009 1.00 94.94 109 LEU A CA 1
ATOM 857 C C . LEU A 1 109 ? -2.097 3.270 12.082 1.00 94.94 109 LEU A C 1
ATOM 859 O O . LEU A 1 109 ? -3.139 3.093 12.721 1.00 94.94 109 LEU A O 1
ATOM 863 N N . GLN A 1 110 ? -0.986 2.555 12.281 1.00 95.81 110 GLN A N 1
ATOM 864 C CA . GLN A 1 110 ? -0.855 1.442 13.220 1.00 95.81 110 GLN A CA 1
ATOM 865 C C . GLN A 1 110 ? -1.962 0.407 13.004 1.00 95.81 110 GLN A C 1
ATOM 867 O O . GLN A 1 110 ? -2.780 0.145 13.899 1.00 95.81 110 GLN A O 1
ATOM 872 N N . ASP A 1 111 ? -2.051 -0.119 11.782 1.00 95.81 111 ASP A N 1
ATOM 873 C CA . ASP A 1 111 ? -3.025 -1.161 11.493 1.00 95.81 111 ASP A CA 1
ATOM 874 C C . ASP A 1 111 ? -2.736 -2.450 12.271 1.00 95.81 111 ASP A C 1
ATOM 876 O O . ASP A 1 111 ? -1.623 -2.703 12.730 1.00 95.81 111 ASP A O 1
ATOM 880 N N . THR A 1 112 ? -3.780 -3.251 12.464 1.00 95.38 112 THR A N 1
ATOM 881 C CA . THR A 1 112 ? -3.743 -4.442 13.322 1.00 95.38 112 THR A CA 1
ATOM 882 C C . THR A 1 112 ? -3.812 -5.757 12.556 1.00 95.38 112 THR A C 1
ATOM 884 O O . THR A 1 112 ? -3.789 -6.814 13.178 1.00 95.38 112 THR A O 1
ATOM 887 N N . TYR A 1 113 ? -3.890 -5.698 11.224 1.00 94.81 113 TYR A N 1
ATOM 888 C CA . TYR A 1 113 ? -4.072 -6.860 10.350 1.00 94.81 113 TYR A CA 1
ATOM 889 C C . TYR A 1 113 ? -2.841 -7.192 9.504 1.00 94.81 113 TYR A C 1
ATOM 891 O O . TYR A 1 113 ? -2.865 -8.170 8.747 1.00 94.81 113 TYR A O 1
ATOM 899 N N . THR A 1 114 ? -1.761 -6.413 9.617 1.00 95.56 114 THR A N 1
ATOM 900 C CA . THR A 1 114 ? -0.484 -6.700 8.960 1.00 95.56 114 THR A CA 1
ATOM 901 C C . THR A 1 114 ? 0.703 -6.690 9.919 1.00 95.56 114 THR A C 1
ATOM 903 O O . THR A 1 114 ? 0.673 -6.075 10.981 1.00 95.56 114 THR A O 1
ATOM 906 N N . CYS A 1 115 ? 1.760 -7.393 9.515 1.00 95.81 115 CYS A N 1
ATOM 907 C CA . CYS A 1 115 ? 3.070 -7.402 10.156 1.00 95.81 115 CYS A CA 1
ATOM 908 C C . CYS A 1 115 ? 4.149 -7.080 9.118 1.00 95.81 115 CYS A C 1
ATOM 910 O O . CYS A 1 115 ? 4.127 -7.633 8.012 1.00 95.81 115 CYS A O 1
ATOM 912 N N . TRP A 1 116 ? 5.115 -6.229 9.471 1.00 95.94 116 TRP A N 1
ATOM 913 C CA . TRP A 1 116 ? 6.083 -5.682 8.515 1.00 95.94 116 TRP A CA 1
ATOM 914 C C . TRP A 1 116 ? 7.546 -6.024 8.839 1.00 95.94 116 TRP A C 1
ATOM 916 O O . TRP A 1 116 ? 7.936 -6.065 10.011 1.00 95.94 116 TRP A O 1
ATOM 926 N N . PRO A 1 117 ? 8.403 -6.241 7.816 1.00 95.12 117 PRO A N 1
ATOM 927 C CA . PRO A 1 117 ? 9.845 -6.396 8.002 1.00 95.12 117 PRO A CA 1
ATOM 928 C C . PRO A 1 117 ? 10.460 -5.176 8.686 1.00 95.12 117 PRO A C 1
ATOM 930 O O . PRO A 1 117 ? 10.269 -4.049 8.239 1.00 95.12 117 PRO A O 1
ATOM 933 N N . GLY A 1 118 ? 11.223 -5.400 9.757 1.00 95.12 118 GLY A N 1
ATOM 934 C CA . GLY A 1 118 ? 11.814 -4.327 10.564 1.00 95.12 118 GLY A CA 1
ATOM 935 C C . GLY A 1 118 ? 10.840 -3.670 11.548 1.00 95.12 118 GLY A C 1
ATOM 936 O O . GLY A 1 118 ? 11.198 -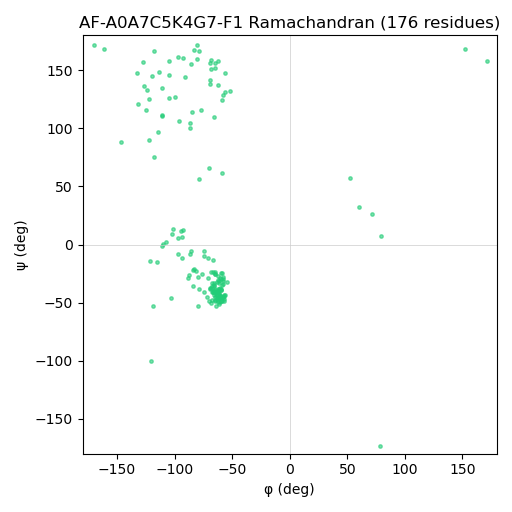2.665 12.165 1.00 95.12 118 GLY A O 1
ATOM 937 N N . ARG A 1 119 ? 9.627 -4.214 11.691 1.00 95.75 119 ARG A N 1
ATOM 938 C CA . ARG A 1 119 ? 8.661 -3.900 12.749 1.00 95.75 119 ARG A CA 1
ATOM 939 C C . ARG A 1 119 ? 8.360 -5.181 13.525 1.00 95.75 119 ARG A C 1
ATOM 941 O O . ARG A 1 119 ? 9.186 -5.598 14.332 1.00 95.75 119 ARG A O 1
ATOM 948 N N . GLU A 1 120 ? 7.244 -5.842 13.241 1.00 97.06 120 GLU A N 1
ATOM 949 C CA . GLU A 1 120 ? 6.846 -7.110 13.865 1.00 97.06 120 GLU A CA 1
ATOM 950 C C . GLU A 1 120 ? 7.633 -8.303 13.315 1.00 97.06 120 GLU A C 1
ATOM 952 O O . GL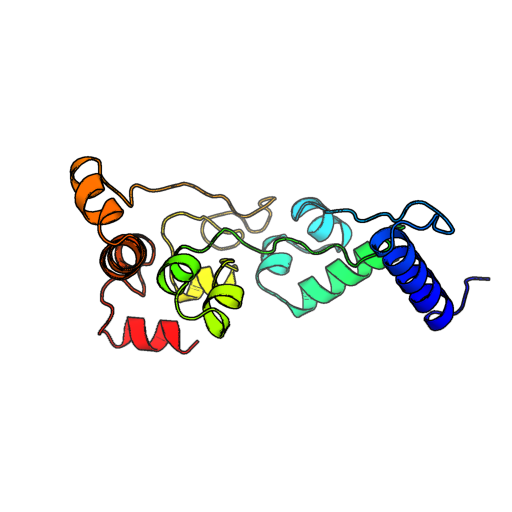U A 1 120 ? 7.770 -9.324 13.987 1.00 97.06 120 GLU A O 1
ATOM 957 N N . LEU A 1 121 ? 8.140 -8.195 12.084 1.00 96.25 121 LEU A N 1
ATOM 958 C CA . LEU A 1 121 ? 8.916 -9.243 11.432 1.00 96.25 121 LEU A CA 1
ATOM 959 C C . LEU A 1 121 ? 10.403 -8.887 11.406 1.00 96.25 121 LEU A C 1
ATOM 961 O O . LEU A 1 121 ? 10.794 -7.717 11.411 1.00 96.25 121 LEU A O 1
ATOM 965 N N . SER A 1 122 ? 11.257 -9.905 11.275 1.00 94.50 122 SER A N 1
ATOM 966 C CA . SER A 1 122 ? 12.690 -9.684 11.047 1.00 94.50 122 SER A CA 1
ATOM 967 C C . SER A 1 122 ? 12.917 -8.826 9.792 1.00 94.50 122 SER A C 1
ATOM 969 O O . SER A 1 122 ? 12.160 -8.927 8.822 1.00 94.50 122 SER A O 1
ATOM 971 N N . SER A 1 123 ? 13.968 -8.005 9.770 1.00 90.81 123 SER A N 1
ATOM 972 C CA . SER A 1 123 ? 14.299 -7.144 8.619 1.00 90.81 123 SER A CA 1
ATOM 973 C C . SER A 1 123 ? 14.556 -7.921 7.319 1.00 90.81 123 SER A C 1
ATOM 975 O O . SER A 1 123 ? 14.360 -7.380 6.230 1.00 90.81 123 SER A O 1
ATOM 977 N N . ASN A 1 124 ? 14.948 -9.193 7.441 1.00 81.81 124 ASN A N 1
ATOM 978 C CA . ASN A 1 124 ? 15.223 -10.112 6.335 1.00 81.81 124 ASN A CA 1
ATOM 979 C C . ASN A 1 124 ? 14.014 -10.971 5.936 1.00 81.81 124 ASN A C 1
ATOM 981 O O . ASN A 1 124 ? 14.153 -11.875 5.112 1.00 81.81 124 ASN A O 1
ATOM 985 N N . SER A 1 125 ? 12.838 -10.724 6.513 1.00 90.50 125 SER A N 1
ATOM 986 C CA . SER A 1 125 ? 11.619 -11.429 6.112 1.00 90.50 125 SER A CA 1
ATOM 987 C C . SER A 1 125 ? 11.300 -11.116 4.649 1.00 90.50 125 SER A C 1
ATOM 989 O O . SER A 1 125 ? 11.418 -9.971 4.223 1.00 90.50 125 SER A O 1
ATOM 991 N N . GLY A 1 126 ? 10.901 -12.127 3.872 1.00 87.56 126 GLY A N 1
ATOM 992 C CA . GLY A 1 126 ? 10.753 -12.008 2.414 1.00 87.56 126 GLY A CA 1
ATOM 993 C C . GLY A 1 126 ? 9.631 -11.076 1.935 1.00 87.56 126 GLY A C 1
ATOM 994 O O . GLY A 1 126 ? 9.581 -10.754 0.752 1.00 87.56 126 GLY A O 1
ATOM 995 N N . SER A 1 127 ? 8.724 -10.659 2.820 1.00 88.88 127 SER A N 1
ATOM 996 C CA . SER A 1 127 ? 7.606 -9.747 2.541 1.00 88.88 127 SER A CA 1
ATOM 997 C C . SER A 1 127 ? 6.935 -9.297 3.847 1.00 88.88 127 SER A C 1
ATOM 999 O O . SER A 1 127 ? 7.236 -9.829 4.919 1.00 88.88 127 SER A O 1
ATOM 1001 N N . TYR A 1 128 ? 6.013 -8.331 3.757 1.00 91.62 128 TYR A N 1
ATOM 1002 C CA . TYR A 1 128 ? 5.000 -8.119 4.798 1.00 91.62 128 TYR A CA 1
ATOM 1003 C C . TYR A 1 128 ? 4.017 -9.297 4.825 1.00 91.62 128 TYR A C 1
ATOM 1005 O O . TYR A 1 128 ? 3.882 -10.025 3.842 1.00 91.62 128 TYR A O 1
ATOM 1013 N N . GLN A 1 129 ? 3.327 -9.492 5.946 1.00 92.50 129 GLN A N 1
ATOM 1014 C CA . GLN A 1 129 ? 2.356 -10.572 6.113 1.00 92.50 129 GLN A CA 1
ATOM 1015 C C . GLN A 1 129 ? 0.999 -10.014 6.517 1.00 92.50 129 GLN A C 1
ATOM 1017 O O . GLN A 1 129 ? 0.910 -9.182 7.416 1.00 92.50 129 GLN A O 1
ATOM 1022 N N . PHE A 1 130 ? -0.057 -10.487 5.855 1.00 92.69 130 PHE A N 1
ATOM 1023 C CA . PHE A 1 130 ? -1.429 -10.268 6.294 1.00 92.69 130 PHE A CA 1
ATOM 1024 C C . PHE A 1 130 ? -1.785 -11.339 7.322 1.00 92.69 130 PHE A C 1
ATOM 1026 O O . PHE A 1 130 ? -1.836 -12.522 6.992 1.00 92.69 130 PHE A O 1
ATOM 1033 N N . ILE A 1 131 ? -2.014 -10.920 8.562 1.00 94.56 131 ILE A N 1
ATOM 1034 C CA . ILE A 1 131 ? -2.357 -11.820 9.671 1.00 94.56 131 ILE A CA 1
ATOM 1035 C C . ILE A 1 131 ? -3.869 -11.899 9.914 1.00 94.56 131 ILE A C 1
ATOM 1037 O O . ILE A 1 131 ? -4.327 -12.748 10.675 1.00 94.56 131 ILE A O 1
ATOM 1041 N N . GLY A 1 132 ? -4.650 -11.053 9.236 1.00 91.38 132 GLY A N 1
ATOM 1042 C CA . GLY A 1 132 ? -6.101 -11.013 9.369 1.00 91.38 132 GLY A CA 1
ATOM 1043 C C . GLY A 1 132 ? -6.584 -10.297 10.626 1.00 91.38 132 GLY A C 1
ATOM 1044 O O . GLY A 1 132 ? -5.825 -9.667 11.356 1.00 91.38 132 GLY A O 1
ATOM 1045 N N . GLY A 1 133 ? -7.893 -10.361 10.836 1.00 90.19 133 GLY A N 1
ATOM 1046 C CA . GLY A 1 133 ? -8.584 -9.756 11.966 1.00 90.19 133 GLY A CA 1
ATOM 1047 C C . GLY A 1 133 ? -10.095 -9.845 11.776 1.00 90.19 133 GLY A C 1
ATOM 1048 O O . GLY A 1 133 ? -10.579 -9.995 10.653 1.00 90.19 133 GLY A O 1
ATOM 1049 N N . GLU A 1 134 ? -10.842 -9.766 12.873 1.00 93.06 134 GLU A N 1
ATOM 1050 C CA . GLU A 1 134 ? -12.303 -9.716 12.844 1.00 93.06 134 GLU A CA 1
ATOM 1051 C C . GLU A 1 134 ? -12.759 -8.254 12.911 1.00 93.06 134 GLU A C 1
ATOM 1053 O O . GLU A 1 134 ? -12.671 -7.601 13.953 1.00 93.06 134 GLU A O 1
ATOM 1058 N N . PHE A 1 135 ? -13.224 -7.721 11.778 1.00 93.12 135 PHE A N 1
ATOM 1059 C CA . PHE A 1 135 ? -13.652 -6.320 11.669 1.00 93.12 135 PHE A CA 1
ATOM 1060 C C . PHE A 1 135 ? -15.144 -6.142 11.367 1.00 93.12 135 PHE A C 1
ATOM 1062 O O . PHE A 1 135 ? -15.670 -5.050 11.585 1.00 93.12 135 PHE A O 1
ATOM 1069 N N . LEU A 1 136 ? -15.821 -7.208 10.938 1.00 94.50 136 LEU A N 1
ATOM 1070 C CA . LEU A 1 136 ? -17.263 -7.296 10.713 1.00 94.50 136 LEU A CA 1
ATOM 1071 C C . LEU A 1 136 ? -17.763 -8.569 11.400 1.00 94.50 136 LEU A C 1
ATOM 1073 O O . LEU A 1 136 ? -17.294 -9.658 11.069 1.00 94.50 136 LEU A O 1
ATOM 1077 N N . ARG A 1 137 ? -18.689 -8.433 12.350 1.00 95.62 137 ARG A N 1
ATOM 1078 C CA . ARG A 1 137 ? -19.289 -9.579 13.044 1.00 95.62 137 ARG A CA 1
ATOM 1079 C C . ARG A 1 137 ? -20.576 -10.030 12.360 1.00 95.62 137 ARG A C 1
ATOM 1081 O O . ARG A 1 137 ? -21.194 -9.270 11.620 1.00 95.62 137 ARG A O 1
ATOM 1088 N N . GLN A 1 138 ? -20.999 -11.266 12.625 1.00 96.50 138 GLN A N 1
ATOM 1089 C CA . GLN A 1 138 ? -22.208 -11.848 12.026 1.00 96.50 138 GLN A CA 1
ATOM 1090 C C . GLN A 1 138 ? -23.488 -11.054 12.331 1.00 96.50 138 GLN A C 1
ATOM 1092 O O . GLN A 1 138 ? -24.361 -10.942 11.477 1.00 96.50 138 GLN A O 1
ATOM 1097 N N . ASP A 1 139 ? -23.583 -10.474 13.522 1.00 97.56 139 ASP A N 1
ATOM 1098 C CA . ASP A 1 139 ? -24.708 -9.647 13.961 1.00 97.56 139 ASP A CA 1
ATOM 1099 C C . ASP A 1 139 ? -24.729 -8.244 13.327 1.00 97.56 139 ASP A C 1
ATOM 1101 O O . ASP A 1 139 ? -25.680 -7.498 13.527 1.00 97.56 139 ASP A O 1
ATOM 1105 N N . GLU A 1 140 ? -23.702 -7.876 12.556 1.00 97.88 140 GLU A N 1
ATOM 1106 C CA . GLU A 1 140 ? -23.552 -6.548 11.948 1.00 97.88 140 GLU A CA 1
ATOM 1107 C C . GLU A 1 140 ? -23.798 -6.533 10.431 1.00 97.88 140 GLU A C 1
ATOM 1109 O O . GLU A 1 140 ? -23.653 -5.487 9.799 1.00 97.88 140 GLU A O 1
ATOM 1114 N N . TYR A 1 141 ? -24.153 -7.670 9.823 1.00 97.00 141 TYR A N 1
ATOM 1115 C CA . TYR A 1 141 ? -24.309 -7.762 8.366 1.00 97.00 141 TYR A CA 1
ATOM 1116 C C . TYR A 1 141 ? -25.440 -6.882 7.837 1.00 97.00 141 TYR A C 1
ATOM 1118 O O . TYR A 1 141 ? -25.243 -6.220 6.823 1.00 97.00 141 TYR A O 1
ATOM 1126 N N . ASP A 1 142 ? -26.586 -6.838 8.519 1.00 98.25 142 ASP A N 1
ATOM 1127 C CA . ASP A 1 142 ? -27.723 -6.018 8.081 1.00 98.25 142 ASP A CA 1
ATOM 1128 C C . ASP A 1 142 ? -27.353 -4.525 8.060 1.00 98.25 142 ASP A C 1
ATOM 1130 O O . ASP A 1 142 ? -27.624 -3.830 7.084 1.00 98.25 142 ASP A O 1
ATOM 1134 N N . GLU A 1 143 ? -26.635 -4.054 9.086 1.00 97.88 143 GLU A N 1
ATOM 1135 C CA . GLU A 1 143 ? -26.143 -2.672 9.172 1.00 97.88 143 GLU A CA 1
ATOM 1136 C C . GLU A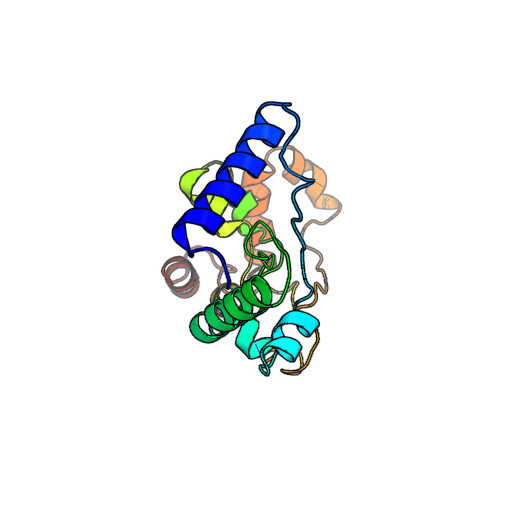 1 143 ? -25.087 -2.365 8.099 1.00 97.88 143 GLU A C 1
ATOM 1138 O O . GLU A 1 143 ? -25.095 -1.293 7.497 1.00 97.88 143 GLU A O 1
ATOM 1143 N N . PHE A 1 144 ? -24.180 -3.311 7.834 1.00 96.69 144 PHE A N 1
ATOM 1144 C CA . PHE A 1 144 ? -23.195 -3.175 6.763 1.00 96.69 144 PHE A CA 1
ATOM 1145 C C . PHE A 1 144 ? -23.847 -3.134 5.373 1.00 96.69 144 PHE A C 1
ATOM 1147 O O . PHE A 1 144 ? -23.387 -2.392 4.511 1.00 96.69 144 PHE A O 1
ATOM 1154 N N . ILE A 1 145 ? -24.899 -3.922 5.136 1.00 97.06 145 ILE A N 1
ATOM 1155 C CA . ILE A 1 145 ? -25.610 -3.957 3.851 1.00 97.06 145 ILE A CA 1
ATOM 1156 C C . ILE A 1 145 ? -26.378 -2.655 3.610 1.00 97.06 145 ILE A C 1
ATOM 1158 O O . ILE A 1 145 ? -26.430 -2.193 2.471 1.00 97.06 145 ILE A O 1
ATOM 1162 N N . GLU A 1 146 ? -26.963 -2.070 4.658 1.00 97.94 146 GLU A N 1
ATOM 1163 C CA . GLU A 1 146 ? -27.726 -0.824 4.559 1.00 97.94 146 GLU A CA 1
ATOM 1164 C C . GLU A 1 146 ? -26.852 0.354 4.102 1.00 97.94 146 GLU A C 1
ATOM 1166 O O . GLU A 1 146 ? -27.226 1.072 3.174 1.00 97.94 146 GLU A O 1
ATOM 1171 N N . ASP A 1 147 ? -25.675 0.528 4.711 1.00 96.50 147 ASP A N 1
ATOM 1172 C CA . ASP A 1 147 ? -24.707 1.554 4.310 1.00 96.50 147 ASP A CA 1
ATOM 1173 C C . ASP A 1 147 ? -23.258 1.069 4.515 1.00 96.50 147 ASP A C 1
ATOM 1175 O O . ASP A 1 147 ? -22.645 1.302 5.567 1.00 96.50 147 ASP A O 1
ATOM 1179 N N . PRO A 1 148 ? -22.663 0.405 3.507 1.00 94.50 148 PRO A N 1
ATOM 1180 C CA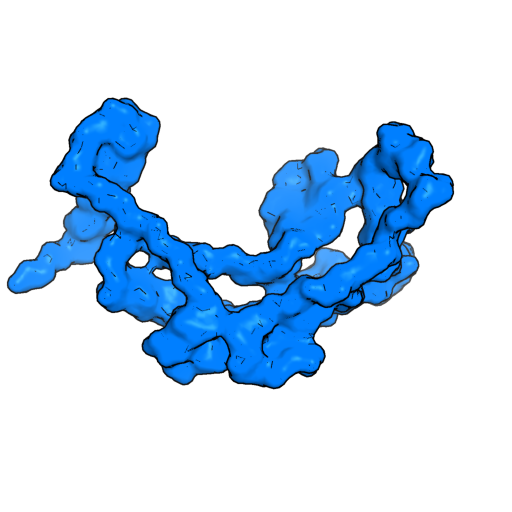 . PRO A 1 148 ? -21.347 -0.207 3.656 1.00 94.50 148 PRO A CA 1
ATOM 1181 C C . PRO A 1 148 ? -20.237 0.829 3.826 1.00 94.50 148 PRO A C 1
ATOM 1183 O O . PRO A 1 148 ? -19.262 0.574 4.535 1.00 94.50 148 PRO A O 1
ATOM 1186 N N . VAL A 1 149 ? -20.358 2.002 3.196 1.00 93.88 149 VAL A N 1
ATOM 1187 C CA . VAL A 1 149 ? -19.332 3.052 3.266 1.00 93.88 149 VAL A CA 1
ATOM 1188 C C . VAL A 1 149 ? -19.314 3.653 4.663 1.00 93.88 149 VAL A C 1
ATOM 1190 O O . VAL A 1 149 ? -18.249 3.722 5.285 1.00 93.88 149 VAL A O 1
ATOM 1193 N N . LYS A 1 150 ? -20.489 4.016 5.190 1.00 94.88 150 LYS A N 1
ATOM 1194 C CA . LYS A 1 150 ? -20.620 4.521 6.556 1.00 94.88 150 LYS A CA 1
ATOM 1195 C C . LYS A 1 150 ? -20.179 3.483 7.578 1.00 94.88 150 LYS A C 1
ATOM 1197 O O . LYS A 1 150 ? -19.381 3.808 8.454 1.00 94.88 150 LYS A O 1
ATOM 1202 N N . PHE A 1 151 ? -20.618 2.231 7.442 1.00 95.88 151 PHE A N 1
ATOM 1203 C CA . PHE A 1 151 ? -20.213 1.159 8.348 1.00 95.88 151 PHE A CA 1
ATOM 1204 C C . PHE A 1 151 ? -18.690 0.988 8.369 1.00 95.88 151 PHE A C 1
ATOM 1206 O O . PHE A 1 151 ? -18.075 0.888 9.437 1.00 95.88 151 PHE A O 1
ATOM 1213 N N . VAL A 1 152 ? -18.047 0.992 7.197 1.00 94.50 152 VAL A N 1
ATOM 1214 C CA . VAL A 1 152 ? -16.591 0.855 7.132 1.00 94.50 152 VAL A CA 1
ATOM 1215 C C . VAL A 1 152 ? -15.892 2.059 7.765 1.00 94.50 152 VAL A C 1
ATOM 1217 O O . VAL A 1 152 ? -14.959 1.865 8.546 1.00 94.50 152 VAL A O 1
ATOM 1220 N N . ALA A 1 153 ? -16.355 3.279 7.494 1.00 93.00 153 ALA A N 1
ATOM 1221 C CA . ALA A 1 153 ? -15.784 4.497 8.062 1.00 93.00 153 ALA A CA 1
ATOM 1222 C C . ALA A 1 153 ? -15.939 4.575 9.594 1.00 93.00 153 ALA A C 1
ATOM 1224 O O . ALA A 1 153 ? -14.989 4.923 10.295 1.00 93.00 153 ALA A O 1
ATOM 1225 N N . GLU A 1 154 ? -17.113 4.230 10.123 1.00 93.81 154 GLU A N 1
ATOM 1226 C CA . GLU A 1 154 ? -17.450 4.411 11.540 1.00 93.81 154 GLU A CA 1
ATOM 1227 C C . GLU A 1 154 ? -17.047 3.223 12.422 1.00 93.81 154 GLU A C 1
ATOM 1229 O O . GLU A 1 154 ? -16.765 3.405 13.608 1.00 93.81 154 GLU A O 1
ATOM 1234 N N . LYS A 1 155 ? -17.005 2.002 11.872 1.00 95.38 155 LYS A N 1
ATOM 1235 C CA . LYS A 1 155 ? -16.755 0.779 12.651 1.00 95.38 155 LYS A CA 1
ATOM 1236 C C . LYS A 1 155 ? -15.496 0.046 12.223 1.00 95.38 155 LYS A C 1
ATOM 1238 O O . LYS A 1 155 ? -14.655 -0.238 13.074 1.00 95.38 155 LYS A O 1
ATOM 1243 N N . VAL A 1 156 ? -15.336 -0.258 10.938 1.00 95.44 156 VAL A N 1
ATOM 1244 C CA . VAL A 1 156 ? -14.203 -1.076 10.468 1.00 95.44 156 VAL A CA 1
ATOM 1245 C C . VAL A 1 156 ? -12.879 -0.326 10.608 1.00 95.44 156 VAL A C 1
ATOM 1247 O O . VAL A 1 156 ? -11.949 -0.861 11.208 1.00 95.44 156 VAL A O 1
ATOM 1250 N N . VAL A 1 157 ? -12.787 0.916 10.125 1.00 94.50 157 VAL A N 1
ATOM 1251 C CA . VAL A 1 157 ? -11.553 1.719 10.177 1.00 94.50 157 VAL A CA 1
ATOM 1252 C C . VAL A 1 157 ? -11.056 1.915 11.621 1.00 94.50 157 VAL A C 1
ATOM 1254 O O . VAL A 1 157 ? -9.891 1.597 11.875 1.00 94.50 157 VAL A O 1
ATOM 1257 N N . PRO A 1 158 ? -11.892 2.320 12.602 1.00 94.88 158 PRO A N 1
ATOM 1258 C CA . PRO A 1 158 ? -11.460 2.445 13.999 1.00 94.88 158 PRO A CA 1
ATOM 1259 C C . PRO A 1 158 ? -11.055 1.127 14.673 1.00 94.88 158 PRO A C 1
ATOM 1261 O O . PRO A 1 158 ? -10.288 1.142 15.638 1.00 94.88 158 PRO A O 1
ATOM 1264 N N . ARG A 1 159 ? -11.569 -0.021 14.206 1.00 95.44 159 ARG A N 1
ATOM 1265 C CA . ARG A 1 159 ? -11.143 -1.352 14.682 1.00 95.44 159 ARG A CA 1
ATOM 1266 C C . ARG A 1 159 ? -9.815 -1.776 14.058 1.00 95.44 159 ARG A C 1
ATOM 1268 O O . ARG A 1 159 ? -8.990 -2.392 14.732 1.00 95.44 159 ARG A O 1
ATOM 1275 N N . ALA A 1 160 ? -9.626 -1.451 12.783 1.00 95.12 160 ALA A N 1
ATOM 1276 C CA . ALA A 1 160 ? -8.482 -1.867 11.987 1.00 95.12 160 ALA A CA 1
ATOM 1277 C C . ALA A 1 160 ? -7.226 -1.023 12.234 1.00 95.12 160 ALA A C 1
ATOM 1279 O O . ALA A 1 160 ? -6.129 -1.551 12.094 1.00 95.12 160 ALA A O 1
ATOM 1280 N N . HIS A 1 161 ? -7.367 0.249 12.621 1.00 95.44 161 HIS A N 1
ATOM 1281 C CA . HIS A 1 161 ? -6.262 1.202 12.772 1.00 95.44 161 HIS A CA 1
ATOM 1282 C C . HIS A 1 161 ? -6.246 1.825 14.170 1.00 95.44 161 HIS A C 1
ATOM 1284 O O . HIS A 1 161 ? -7.164 2.563 14.538 1.00 95.44 161 HIS A O 1
ATOM 1290 N N . LYS A 1 162 ? -5.189 1.577 14.957 1.00 96.00 162 LYS A N 1
ATOM 1291 C CA . LYS A 1 162 ? -5.113 2.087 16.340 1.00 96.00 162 LYS A CA 1
ATOM 1292 C C . LYS A 1 162 ? -5.116 3.615 16.386 1.00 96.00 162 LYS A C 1
ATOM 1294 O O . LYS A 1 162 ? -5.832 4.179 17.212 1.00 96.00 162 LYS A O 1
ATOM 1299 N N . ALA A 1 163 ? -4.405 4.269 15.465 1.00 96.31 163 ALA A N 1
ATOM 1300 C CA . ALA A 1 163 ? -4.327 5.729 15.409 1.00 96.31 163 ALA A CA 1
ATOM 1301 C C . ALA A 1 163 ? -5.684 6.390 15.089 1.00 96.31 163 ALA A C 1
ATOM 1303 O O . ALA A 1 163 ? -5.925 7.536 15.459 1.00 96.31 163 ALA A O 1
ATOM 1304 N N . LEU A 1 164 ? -6.600 5.658 14.441 1.00 95.38 164 LEU A N 1
ATOM 1305 C CA . LEU A 1 164 ? -7.935 6.137 14.064 1.00 95.38 164 LEU A CA 1
ATOM 1306 C C . LEU A 1 164 ? -9.046 5.620 14.991 1.00 95.38 164 LEU A C 1
ATOM 1308 O O . LEU A 1 164 ? -10.227 5.845 14.733 1.00 95.38 164 LEU A O 1
ATOM 1312 N N . ARG A 1 165 ? -8.694 4.968 16.108 1.00 94.94 165 ARG A N 1
ATOM 1313 C CA . ARG A 1 165 ? -9.664 4.391 17.054 1.00 94.94 165 ARG A CA 1
ATOM 1314 C C . ARG A 1 165 ? -10.615 5.428 17.653 1.00 94.94 165 ARG A C 1
ATOM 1316 O O . ARG A 1 165 ? -11.739 5.104 18.027 1.00 94.94 165 ARG A O 1
ATOM 1323 N N . LYS A 1 166 ? -10.145 6.672 17.781 1.00 94.25 166 LYS A N 1
ATOM 1324 C CA . LYS A 1 166 ? -10.926 7.837 18.212 1.00 94.25 166 LYS A CA 1
ATOM 1325 C C . LYS A 1 166 ? -10.841 8.905 17.115 1.00 94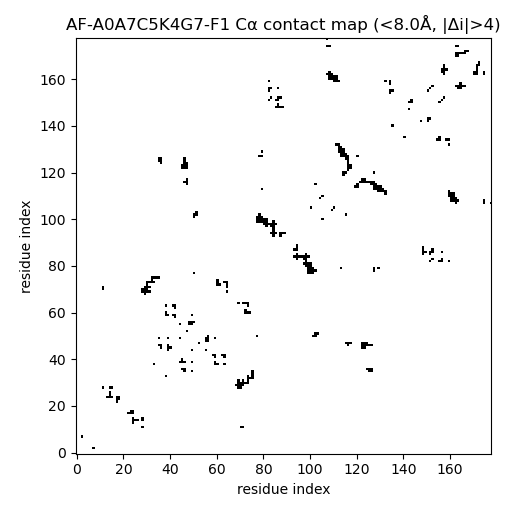.25 166 LYS A C 1
ATOM 1327 O O . LYS A 1 166 ? -9.934 9.737 17.186 1.00 94.25 166 LYS A O 1
ATOM 1332 N N . PRO A 1 167 ? -11.763 8.913 16.136 1.00 85.75 167 PRO A N 1
ATOM 1333 C CA . PRO A 1 167 ? -11.669 9.769 14.947 1.00 85.75 167 PRO A CA 1
ATOM 1334 C C . PRO A 1 167 ? -11.492 11.266 15.244 1.00 85.75 167 PRO A C 1
ATOM 1336 O O . PRO A 1 167 ? -10.774 11.957 14.535 1.00 85.75 167 PRO A O 1
ATOM 1339 N N . ASN A 1 168 ? -12.069 11.756 16.346 1.00 90.00 168 ASN A N 1
ATOM 1340 C CA . ASN A 1 168 ? -12.000 13.171 16.741 1.00 90.00 168 ASN A CA 1
ATOM 1341 C C . ASN A 1 168 ? -10.840 13.503 17.699 1.00 90.00 168 ASN A C 1
ATOM 1343 O O . ASN A 1 168 ? -10.836 14.561 18.326 1.00 90.00 168 ASN A O 1
ATOM 1347 N N . SER A 1 169 ? -9.886 12.592 17.887 1.00 94.31 169 SER A N 1
ATOM 1348 C CA . SER A 1 169 ? -8.737 12.819 18.768 1.00 94.31 169 SER A CA 1
ATOM 1349 C C . SER A 1 169 ? -7.599 13.549 18.053 1.00 94.31 169 SER A C 1
ATOM 1351 O O . SER A 1 169 ? -7.437 13.435 16.840 1.00 94.31 169 SER A O 1
ATOM 1353 N N . ALA A 1 170 ? -6.756 14.244 18.822 1.00 94.50 170 ALA A N 1
ATOM 1354 C CA . ALA A 1 170 ? -5.541 14.868 18.295 1.00 94.50 170 ALA A CA 1
ATOM 1355 C C . ALA A 1 170 ? -4.600 13.851 17.620 1.00 94.50 170 ALA A C 1
ATOM 1357 O O . ALA A 1 170 ? -3.920 14.191 16.656 1.00 94.50 170 ALA A O 1
ATOM 1358 N N . GLU A 1 171 ? -4.588 12.602 18.097 1.00 93.62 171 GLU A N 1
ATOM 1359 C CA . GLU A 1 171 ? -3.832 11.502 17.492 1.00 93.62 171 GLU A CA 1
ATOM 1360 C C . GLU A 1 171 ? -4.354 11.164 16.091 1.00 93.62 171 GLU A C 1
ATOM 1362 O O . GLU A 1 171 ? -3.569 11.130 15.146 1.00 93.62 171 GLU A O 1
ATOM 1367 N N . ALA A 1 172 ? -5.671 11.002 15.938 1.00 93.44 172 ALA A N 1
ATOM 1368 C CA . ALA A 1 172 ? -6.285 10.723 14.642 1.00 93.44 172 ALA A CA 1
ATOM 1369 C C . ALA A 1 172 ? -6.069 11.876 13.651 1.00 93.44 172 ALA A C 1
ATOM 1371 O O . ALA A 1 172 ? -5.680 11.643 12.509 1.00 93.44 172 ALA A O 1
ATOM 1372 N N . MET A 1 173 ? -6.231 13.125 14.100 1.00 93.50 173 MET A N 1
ATOM 1373 C CA . MET A 1 173 ? -5.943 14.304 13.275 1.00 93.50 173 MET A CA 1
ATOM 1374 C C . MET A 1 173 ? -4.475 14.330 12.829 1.00 93.50 173 MET A C 1
ATOM 1376 O O . MET A 1 173 ? -4.188 14.564 11.658 1.00 93.50 173 MET A O 1
ATOM 1380 N N . ALA A 1 174 ? -3.538 14.049 13.740 1.00 92.94 174 ALA A N 1
ATOM 1381 C CA . ALA A 1 174 ? -2.116 13.988 13.416 1.00 92.94 174 ALA A CA 1
ATOM 1382 C C . ALA A 1 174 ? -1.769 12.837 12.461 1.00 92.94 174 ALA A C 1
ATOM 1384 O O . ALA A 1 174 ? -0.872 13.000 11.641 1.00 92.94 174 ALA A O 1
ATOM 1385 N N . ALA A 1 175 ? -2.448 11.692 12.559 1.00 92.44 175 ALA A N 1
ATOM 1386 C CA . ALA A 1 175 ? -2.243 10.562 11.657 1.00 92.44 175 ALA A CA 1
ATOM 1387 C C . ALA A 1 175 ? -2.728 10.862 10.231 1.00 92.44 175 ALA A C 1
ATOM 1389 O O . ALA A 1 175 ? -2.069 10.473 9.278 1.00 92.44 175 ALA A O 1
ATOM 1390 N N . ILE A 1 176 ? -3.841 11.586 10.083 1.00 87.94 176 ILE A N 1
ATOM 1391 C CA . ILE A 1 176 ? -4.396 11.962 8.771 1.00 87.94 176 ILE A CA 1
ATOM 1392 C C . ILE A 1 176 ? -3.534 13.020 8.059 1.00 87.94 176 ILE A C 1
ATOM 1394 O O . ILE A 1 176 ? -3.515 13.072 6.834 1.00 87.94 176 ILE A O 1
ATOM 1398 N N . MET A 1 177 ? -2.826 13.872 8.807 1.00 88.12 177 MET A N 1
ATOM 1399 C CA . MET A 1 177 ? -2.008 14.960 8.248 1.00 88.12 177 MET A CA 1
ATOM 1400 C C . MET A 1 177 ? -0.573 14.561 7.855 1.00 88.12 177 MET A C 1
ATOM 1402 O O . MET A 1 177 ? 0.140 15.400 7.303 1.00 88.12 177 MET A O 1
ATOM 1406 N N . LYS A 1 178 ? -0.120 13.350 8.192 1.00 84.19 178 LYS A N 1
ATOM 1407 C CA . LYS A 1 178 ? 1.248 12.866 7.935 1.00 84.19 178 LYS A CA 1
ATOM 1408 C C . LYS A 1 178 ? 1.330 12.055 6.652 1.00 84.19 178 LYS A C 1
ATOM 1410 O O . LYS A 1 178 ? 2.369 12.194 5.973 1.00 84.19 178 LYS A O 1
#

Foldseek 3Di:
DDDDPVVLLVLLVVQVVCVVVVHDHPDDADADADFLLVLCVQLVHFSLCLQPPVVSVVVSQVSCPVVDRHSDRRDHLQADAALVLLLCVVPVVPSVVRRGQTPVLCVLQVFDQKDADVGNHPRRPRGIDGNDDDQADPVCVVVCVVPVSCCSNPGRSLVGTVQCVPVPDPSNVVSVVD

Solvent-accessible surface area (backbone atoms only — not comparable to full-atom values): 9900 Å² total; per-residue (Å²): 132,83,78,55,72,68,58,53,50,50,55,39,50,53,35,54,51,27,52,75,70,76,45,88,42,98,56,89,83,38,78,56,79,63,57,52,40,56,49,15,56,76,57,74,46,41,34,24,45,44,57,70,32,66,69,58,26,53,54,29,38,52,49,51,37,69,76,41,92,44,62,45,74,45,65,64,75,72,47,50,81,26,71,62,13,56,41,32,56,93,41,61,90,52,15,72,72,41,38,51,34,29,56,65,48,40,72,49,36,38,51,67,36,58,39,34,31,65,67,82,34,57,39,77,35,58,54,67,45,80,75,50,80,89,63,76,55,86,93,43,50,68,60,34,69,75,39,48,47,60,38,33,50,72,48,27,39,30,69,43,16,62,38,37,53,47,68,91,36,74,59,18,52,54,43,74,74,107